Protein 8XET (pdb70)

Organism: Streptococcus pyogenes (NCBI:txid1314)

B-factor: mean 17.11, std 7.63, range [8.85, 90.32]

Solvent-accessible surface area: 13672 Å² total; per-residue (Å²): 168,102,75,74,4,90,49,17,184,18,58,17,22,65,48,84,53,85,0,2,58,104,7,123,94,0,0,0,11,10,17,45,9,0,0,3,0,61,56,0,89,7,79,11,14,0,0,16,49,112,1,61,145,0,56,39,1,20,136,51,5,154,201,5,130,105,7,54,16,117,57,67,147,43,0,73,104,11,157,13,14,0,0,0,0,18,48,127,59,173,29,19,147,68,0,33,132,45,5,33,0,0,4,16,84,93,92,109,78,63,17,53,66,14,1,40,9,2,0,119,1,2,81,45,81,34,95,1,152,150,26,35,130,80,6,144,80,48,10,53,52,37,30,152,75,0,27,91,57,30,34,103,182,8,25,0,0,0,0,5,10,107,116,183,72,5,63,0,8,0,96,27,70,3,53,0,0,4,0,0,14,47,9,0,116,6,59,1,18,118,84,0,71,110,67,0,40,188,87,0,84,40,83,18,72,70,114,54,0,43,87,17,18,28,49,4,0,0,2,1,14,63,70,134,160,47,2,57,83,6,27,143,34,180,57,4,88,58,1,74,0,17,132,108,132,28,32,10,124,13,61,1,32,1,1,42,16,13,0,1,29,0,2,52,84,2,0,59,35,0,37,100,23,0,64,58,15,103,172

Radius of gyration: 19.83 Å; Cα contacts (8 Å, |Δi|>4): 556; chains: 1; bounding box: 46×47×51 Å

Nearest PDB structures (foldseek):
  8xfa-assembly1_A  TM=9.914E-01  e=2.605E-58  Streptococcus pyogenes SSI-1
  8xfi-assembly1_A  TM=9.992E-01  e=1.546E-55  Streptococcus pyogenes SSI-1
  5fly-assembly2_B  TM=9.238E-01  e=5.071E-30  Staphylococcus pseudintermedius
  4fil-assembly4_D  TM=9.542E-01  e=1.850E-27  Staphylococcus aureus
  4fkm-assembly1_A  TM=9.448E-01  e=1.080E-26  Staphylococcus aureus

Secondary structure (DSSP, 8-state):
-PPBP-----TTEEEES--BSS-SSEEE--TTTHHHHHHTT--EEEE-HHHHT-TTGGGG-TTSEE--TT-HHHHHHT--SEEEEETT-S-HHHHHHHS-EEEE-TTSS-TTHHHHHHHHHHT-HHHHHHHHHHHHHHHHHHHHHHHHHH-TT-BEEEEEEETTEEEEE-SSSSTTHIIIIIIS--B--HHHHHHTTTTSEEEE-GGGGGGG-SSEEEEEESSTTTTHHHHHSHHHHTSHHHHTT-EEEEEHHHHT--SHHHHHHHHHHHHHHHHHTT-

InterPro domains:
  IPR002491 ABC transporter periplasmic binding domain [PF01497] (57-281)
  IPR002491 ABC transporter periplasmic binding domain [PS50983] (56-309)
  IPR051313 Bacterial iron-siderophore binding [PTHR30532] (1-307)

Sequence (279 aa):
SKSLSPMPQQIAGVTYYGDIPKQPKRVVSLASTYTGYLKKLDMMNLVGVTSSSYDKKNPILAKTVKKAKQVAATDLEAITTLKPDLIVVGSTEENIKQLAEIAPVISIIEYRKKRDYLQVLSDFGRIFNKEGKKAKKWLKDWKTKTAAYEKEVKAVTGDKATFTIMGLYEKDVYLFGKDWGRGGEIIHQAFHYDAPEKVKTEVFKQGYLSLSQEVLPDYIGDYVVIAAEDDKTGSALYESKLWQSIPAVKKHHVIKVNANVFYFTDPLLSLEYQLETLREEAILLSSEN

Structure (mmCIF, N/CA/C/O backbone):
data_8XET
#
_entry.id   8XET
#
_cell.length_a   75.924
_cell.length_b   75.924
_cell.length_c   102.859
_cell.angle_alpha   90.000
_cell.angle_beta   90.000
_cell.angle_gamma   120.000
#
_symmetry.space_group_name_H-M   'P 65'
#
loop_
_entity.id
_entity.type
_entity.pdbx_description
1 polymer 'Iron-hydroxamate ABC transporter substrate-binding protein'
2 non-polymer 3,6,9,12,15,18-HEXAOXAICOSANE-1,20-DIOL
3 non-polymer DI(HYDROXYETHYL)ETHER
4 non-polymer 1,2-ETHANEDIOL
5 non-polymer 'HEXAETHYLENE GLYCOL'
6 non-polymer 'ZINC ION'
7 non-polymer 'SODIUM ION'
8 non-polymer 'CHLORIDE ION'
9 water water
#
loop_
_atom_site.group_PDB
_atom_site.id
_atom_site.type_symbol
_atom_site.label_atom_id
_atom_site.label_alt_id
_atom_site.label_comp_id
_atom_site.label_asym_id
_atom_site.label_entity_id
_atom_site.label_seq_id
_atom_site.pdbx_PDB_ins_code
_atom_site.Cartn_x
_atom_site.Cartn_y
_atom_site.Cartn_z
_atom_site.occupancy
_atom_site.B_iso_or_equiv
_atom_site.auth_seq_id
_atom_site.auth_comp_id
_atom_site.auth_asym_id
_atom_site.auth_atom_id
_atom_site.pdbx_PDB_model_num
ATOM 1 N N . SER A 1 5 ? -16.405 9.571 -25.266 1.000 35.602 32 SER A N 1
ATOM 2 C CA . SER A 1 5 ? -16.737 8.184 -24.846 1.000 34.076 32 SER A CA 1
ATOM 3 C C . SER A 1 5 ? -17.750 8.127 -23.693 1.000 28.606 32 SER A C 1
ATOM 4 O O . SER A 1 5 ? -18.195 7.020 -23.374 1.000 27.067 32 SER A O 1
ATOM 7 N N . LYS A 1 6 ? -18.145 9.274 -23.097 1.000 27.242 33 LYS A N 1
ATOM 8 C CA . LYS A 1 6 ? -19.085 9.312 -21.981 1.000 27.770 33 LYS A CA 1
ATOM 9 C C . LYS A 1 6 ? -20.545 9.293 -22.466 1.000 22.627 33 LYS A C 1
ATOM 10 O O . LYS A 1 6 ? -20.830 9.985 -23.427 1.000 23.941 33 LYS A O 1
ATOM 16 N N . SER A 1 7 ? -21.450 8.541 -21.784 1.000 21.355 34 SER A N 1
ATOM 17 C CA . SER A 1 7 ? -22.896 8.755 -21.974 1.000 19.945 34 SER A CA 1
ATOM 18 C C . SER A 1 7 ? -23.186 10.215 -21.657 1.000 16.659 34 SER A C 1
ATOM 19 O O . SER A 1 7 ? -22.764 10.714 -20.612 1.000 16.538 34 SER A O 1
ATOM 22 N N . LEU A 1 8 ? -23.957 10.873 -22.527 1.000 14.485 35 LEU A N 1
ATOM 23 C CA . LEU A 1 8 ? -24.101 12.309 -22.390 1.000 14.265 35 LEU A CA 1
ATOM 24 C C . LEU A 1 8 ? -25.408 12.718 -21.729 1.000 13.901 35 LEU A C 1
ATOM 25 O O . LEU A 1 8 ? -26.466 12.124 -21.898 1.000 14.415 35 LEU A O 1
ATOM 30 N N . SER A 1 9 ? -25.315 13.814 -20.988 1.000 13.200 36 SER A N 1
ATOM 31 C CA . SER A 1 9 ? -26.475 14.560 -20.536 1.000 12.654 36 SER A CA 1
ATOM 32 C C . SER A 1 9 ? -27.347 14.947 -21.711 1.000 12.802 36 SER A C 1
ATOM 33 O O . SER A 1 9 ? -26.830 15.314 -22.759 1.000 13.410 36 SER A O 1
ATOM 36 N N . PRO A 1 10 ? -28.689 15.013 -21.538 1.000 13.097 37 PRO A N 1
ATOM 37 C CA . PRO A 1 10 ? -29.529 15.575 -22.579 1.000 14.077 37 PRO A CA 1
ATOM 38 C C . PRO A 1 10 ? -29.339 17.075 -22.752 1.000 13.338 37 PRO A C 1
ATOM 39 O O . PRO A 1 10 ? -29.852 17.645 -23.708 1.000 14.834 37 PRO A O 1
ATOM 43 N N . MET A 1 11 ? -28.592 17.733 -21.851 1.000 12.691 38 MET A N 1
ATOM 44 C CA . MET A 1 11 ? -28.214 19.126 -22.029 1.000 12.327 38 MET A CA 1
ATOM 45 C C . MET A 1 11 ? -29.421 19.992 -22.384 1.000 12.196 38 MET A C 1
ATOM 46 O O . MET A 1 11 ? -29.434 20.727 -23.370 1.000 12.930 38 MET A O 1
ATOM 51 N N . PRO A 1 12 ? -30.464 19.996 -21.525 1.000 12.123 39 PRO A N 1
ATOM 52 C CA . PRO A 1 12 ? -31.621 20.840 -21.776 1.000 12.208 39 PRO A CA 1
ATOM 53 C C . PRO A 1 12 ? -31.256 22.318 -21.781 1.000 11.709 39 PRO A C 1
ATOM 54 O O . PRO A 1 12 ? -30.391 22.780 -21.018 1.000 11.869 39 PRO A O 1
ATOM 58 N N . GLN A 1 13 ? -31.966 23.075 -22.612 1.000 12.116 40 GLN A N 1
ATOM 59 C CA A GLN A 1 13 ? -31.816 24.512 -22.653 0.600 12.276 40 GLN A CA 1
ATOM 60 C CA B GLN A 1 13 ? -31.838 24.519 -22.670 0.400 12.479 40 GLN A CA 1
ATOM 61 C C . GLN A 1 13 ? -32.617 25.130 -21.509 1.000 11.759 40 GLN A C 1
ATOM 62 O O . GLN A 1 13 ? -33.843 25.022 -21.472 1.000 12.575 40 GLN A O 1
ATOM 73 N N . ILE A 1 14 ? -31.892 25.732 -20.558 1.000 11.324 41 ILE A N 1
ATOM 74 C CA . ILE A 1 14 ? -32.456 26.264 -19.321 1.000 11.232 41 ILE A CA 1
ATOM 75 C C . ILE A 1 14 ? -31.854 27.642 -19.126 1.000 10.957 41 ILE A C 1
ATOM 76 O O . ILE A 1 14 ? -30.656 27.842 -19.298 1.000 11.373 41 ILE A O 1
ATOM 81 N N . ALA A 1 15 ? -32.697 28.615 -18.762 1.000 11.626 42 ALA A N 1
ATOM 82 C CA . ALA A 1 15 ? -32.245 29.979 -18.532 1.000 11.736 42 ALA A CA 1
ATOM 83 C C . ALA A 1 15 ? -31.060 29.971 -17.567 1.000 10.843 42 ALA A C 1
ATOM 84 O O . ALA A 1 15 ? -31.121 29.372 -16.496 1.000 11.261 42 ALA A O 1
ATOM 86 N N . GLY A 1 16 ? -29.997 30.695 -17.931 1.000 11.403 43 GLY A N 1
ATOM 87 C CA . GLY A 1 16 ? -28.812 30.818 -17.094 1.000 11.597 43 GLY A CA 1
ATOM 88 C C . GLY A 1 16 ? -27.789 29.693 -17.226 1.000 11.265 43 GLY A C 1
ATOM 89 O O . GLY A 1 16 ? -26.710 29.816 -16.633 1.000 11.608 43 GLY A O 1
ATOM 90 N N . VAL A 1 17 ? -28.098 28.612 -17.944 1.000 10.912 44 VAL A N 1
ATOM 91 C CA . VAL A 1 17 ? -27.204 27.465 -18.017 1.000 10.860 44 VAL A CA 1
ATOM 92 C C . VAL A 1 17 ? -26.504 27.473 -19.369 1.000 11.500 44 VAL A C 1
ATOM 93 O O . VAL A 1 17 ? -27.164 27.491 -20.410 1.000 12.884 44 VAL A O 1
ATOM 97 N N . THR A 1 18 ? -25.172 27.431 -19.352 1.000 11.542 45 THR A N 1
ATOM 98 C CA . THR A 1 18 ? -24.371 27.324 -20.571 1.000 12.175 45 THR A CA 1
ATOM 99 C C . THR A 1 18 ? -23.478 26.105 -20.447 1.000 12.055 45 THR A C 1
ATOM 100 O O . THR A 1 18 ? -22.836 25.892 -19.426 1.000 12.539 45 THR A O 1
ATOM 104 N N . TYR A 1 19 ? -23.436 25.309 -21.518 1.000 11.848 46 TYR A N 1
ATOM 105 C CA . TYR A 1 19 ? -22.604 24.119 -21.590 1.000 12.164 46 TYR A CA 1
ATOM 106 C C . TYR A 1 19 ? -21.396 24.370 -22.492 1.000 12.739 46 TYR A C 1
ATOM 107 O O . TYR A 1 19 ? -21.534 24.921 -23.584 1.000 14.620 46 TYR A O 1
ATOM 116 N N . TYR A 1 20 ? -20.223 23.936 -22.030 1.000 12.415 47 TYR A N 1
ATOM 117 C CA . TYR A 1 20 ? -19.001 23.950 -22.822 1.000 13.352 47 TYR A CA 1
ATOM 118 C C . TYR A 1 20 ? -18.536 22.513 -22.945 1.000 13.804 47 TYR A C 1
ATOM 119 O O . TYR A 1 20 ? -18.100 21.898 -21.983 1.000 16.365 47 TYR A O 1
ATOM 128 N N . GLY A 1 21 ? -18.656 21.965 -24.156 1.000 14.335 48 GLY A N 1
ATOM 129 C CA . GLY A 1 21 ? -18.337 20.575 -24.397 1.000 15.047 48 GLY A CA 1
ATOM 130 C C . GLY A 1 21 ? -19.506 19.660 -24.075 1.000 15.342 48 GLY A C 1
ATOM 131 O O . GLY A 1 21 ? -20.621 20.097 -23.783 1.000 17.710 48 GLY A O 1
ATOM 132 N N . ASP A 1 22 ? -19.237 18.363 -24.174 1.000 16.330 49 ASP A N 1
ATOM 133 C CA . ASP A 1 22 ? -20.285 17.368 -24.044 1.000 17.045 49 ASP A CA 1
ATOM 134 C C . ASP A 1 22 ? -20.375 16.932 -22.590 1.000 15.065 49 ASP A C 1
ATOM 135 O O . ASP A 1 22 ? -19.533 16.197 -22.093 1.000 15.618 49 ASP A O 1
ATOM 140 N N . ILE A 1 23 ? -21.397 17.429 -21.905 1.000 15.373 50 ILE A N 1
ATOM 141 C CA . ILE A 1 23 ? -21.569 17.152 -20.494 1.000 13.499 50 ILE A CA 1
ATOM 142 C C . ILE A 1 23 ? -21.898 15.685 -20.290 1.000 13.303 50 ILE A C 1
ATOM 143 O O . ILE A 1 23 ? -22.858 15.190 -20.907 1.000 13.462 50 ILE A O 1
ATOM 148 N N . PRO A 1 24 ? -21.224 14.963 -19.365 1.000 13.207 51 PRO A N 1
ATOM 149 C CA . PRO A 1 24 ? -21.621 13.588 -19.063 1.000 13.737 51 PRO A CA 1
ATOM 150 C C . PRO A 1 24 ? -22.940 13.561 -18.287 1.000 13.077 51 PRO A C 1
ATOM 151 O O . PRO A 1 24 ? -23.204 14.421 -17.435 1.000 14.041 51 PRO A O 1
ATOM 155 N N . LYS A 1 25 ? -23.733 12.508 -18.519 1.000 13.193 52 LYS A N 1
ATOM 156 C CA . LYS A 1 25 ? -24.956 12.304 -17.752 1.000 14.263 52 LYS A CA 1
ATOM 157 C C . LYS A 1 25 ? -24.671 11.856 -16.319 1.000 14.956 52 LYS A C 1
ATOM 158 O O . LYS A 1 25 ? -25.404 12.205 -15.390 1.000 16.530 52 LYS A O 1
ATOM 164 N N . GLN A 1 26 ? -23.643 11.016 -16.162 1.000 15.810 53 GLN A N 1
ATOM 165 C CA . GLN A 1 26 ? -23.275 10.400 -14.896 1.000 18.401 53 GLN A CA 1
ATOM 166 C C . GLN A 1 26 ? -21.804 10.673 -14.623 1.000 17.969 53 GLN A C 1
ATOM 167 O O . GLN A 1 26 ? -20.978 9.762 -14.588 1.000 18.986 53 GLN A O 1
ATOM 173 N N . PRO A 1 27 ? -21.410 11.934 -14.387 1.000 17.282 54 PRO A N 1
ATOM 174 C CA . PRO A 1 27 ? -20.014 12.214 -14.070 1.000 17.312 54 PRO A CA 1
ATOM 175 C C . PRO A 1 27 ? -19.632 11.507 -12.776 1.000 17.294 54 PRO A C 1
ATOM 176 O O . PRO A 1 27 ? -20.431 11.427 -11.838 1.000 19.268 54 PRO A O 1
ATOM 180 N N . LYS A 1 28 ? -18.406 10.994 -12.766 1.000 18.290 55 LYS A N 1
ATOM 181 C CA . LYS A 1 28 ? -17.882 10.242 -11.645 1.000 18.114 55 LYS A CA 1
ATOM 182 C C . LYS A 1 28 ? -16.879 11.044 -10.821 1.000 16.539 55 LYS A C 1
ATOM 183 O O . LYS A 1 28 ? -16.551 10.621 -9.716 1.000 17.724 55 LYS A O 1
ATOM 189 N N . ARG A 1 29 ? -16.375 12.159 -11.367 1.000 15.520 56 ARG A N 1
ATOM 190 C CA . ARG A 1 29 ? -15.333 12.955 -10.731 1.000 15.519 56 ARG A CA 1
ATOM 191 C C . ARG A 1 29 ? -15.592 14.434 -10.993 1.000 14.787 56 ARG A C 1
ATOM 192 O O . ARG A 1 29 ? -15.094 15.009 -11.950 1.000 15.005 56 ARG A O 1
ATOM 200 N N . VAL A 1 30 ? -16.389 15.058 -10.123 1.000 14.478 57 VAL A N 1
ATOM 201 C CA . VAL A 1 30 ? -16.840 16.420 -10.340 1.000 13.609 57 VAL A CA 1
ATOM 202 C C . VAL A 1 30 ? -15.957 17.393 -9.568 1.000 12.924 57 VAL A C 1
ATOM 203 O O . VAL A 1 30 ? -15.688 17.198 -8.389 1.000 13.884 57 VAL A O 1
ATOM 207 N N . VAL A 1 31 ? -15.556 18.472 -10.257 1.000 12.567 58 VAL A N 1
ATOM 208 C CA . VAL A 1 31 ? -14.955 19.620 -9.591 1.000 12.646 58 VAL A CA 1
ATOM 209 C C . VAL A 1 31 ? -15.950 20.773 -9.580 1.000 12.034 58 VAL A C 1
ATOM 210 O O . VAL A 1 31 ? -16.358 21.246 -10.632 1.000 12.756 58 VAL A O 1
ATOM 214 N N . SER A 1 32 ? -16.334 21.211 -8.373 1.000 11.742 59 SER A N 1
ATOM 215 C CA . SER A 1 32 ? -17.144 22.408 -8.224 1.000 11.194 59 SER A CA 1
ATOM 216 C C . SER A 1 32 ? -16.270 23.608 -7.899 1.000 10.767 59 SER A C 1
ATOM 217 O O . SER A 1 32 ? -15.583 23.644 -6.877 1.000 12.264 59 SER A O 1
ATOM 220 N N . LEU A 1 33 ? -16.323 24.609 -8.783 1.000 10.558 60 LEU A N 1
ATOM 221 C CA . LEU A 1 33 ? -15.688 25.894 -8.567 1.000 10.939 60 LEU A CA 1
ATOM 222 C C . LEU A 1 33 ? -16.715 26.967 -8.205 1.000 10.827 60 LEU A C 1
ATOM 223 O O . LEU A 1 33 ? -16.407 28.159 -8.262 1.000 11.711 60 LEU A O 1
ATOM 228 N N . ALA A 1 34 ? -17.923 26.564 -7.829 1.000 10.920 61 ALA A N 1
ATOM 229 C CA . ALA A 1 34 ? -18.991 27.493 -7.497 1.000 11.751 61 ALA A CA 1
ATOM 230 C C . ALA A 1 34 ? -19.686 27.015 -6.227 1.000 10.991 61 ALA A C 1
ATOM 231 O O . ALA A 1 34 ? -20.520 26.124 -6.264 1.000 10.636 61 ALA A O 1
ATOM 233 N N . SER A 1 35 ? -19.330 27.640 -5.105 1.000 11.073 62 SER A N 1
ATOM 234 C CA . SER A 1 35 ? -19.901 27.303 -3.807 1.000 11.018 62 SER A CA 1
ATOM 235 C C . SER A 1 35 ? -21.420 27.467 -3.776 1.000 10.831 62 SER A C 1
ATOM 236 O O . SER A 1 35 ? -22.085 26.825 -2.965 1.000 11.721 62 SER A O 1
ATOM 239 N N . THR A 1 36 ? -21.968 28.295 -4.665 1.000 10.317 63 THR A N 1
ATOM 240 C CA . THR A 1 36 ? -23.412 28.423 -4.747 1.000 10.948 63 THR A CA 1
ATOM 241 C C . THR A 1 36 ? -24.063 27.071 -5.052 1.000 10.565 63 THR A C 1
ATOM 242 O O . THR A 1 36 ? -25.193 26.804 -4.632 1.000 11.365 63 THR A O 1
ATOM 246 N N . TYR A 1 37 ? -23.365 26.231 -5.846 1.000 9.998 64 TYR A N 1
ATOM 247 C CA . TYR A 1 37 ? -23.945 25.009 -6.383 1.000 10.283 64 TYR A CA 1
ATOM 248 C C . TYR A 1 37 ? -23.408 23.722 -5.769 1.000 10.079 64 TYR A C 1
ATOM 249 O O . TYR A 1 37 ? -24.041 22.675 -5.965 1.000 10.758 64 TYR A O 1
ATOM 258 N N . THR A 1 38 ? -22.276 23.740 -5.059 1.000 10.254 65 THR A N 1
ATOM 259 C CA . THR A 1 38 ? -21.638 22.508 -4.612 1.000 10.405 65 THR A CA 1
ATOM 260 C C . THR A 1 38 ? -22.612 21.573 -3.897 1.000 10.417 65 THR A C 1
ATOM 261 O O . THR A 1 38 ? -22.651 20.368 -4.168 1.000 11.078 65 THR A O 1
ATOM 265 N N . GLY A 1 39 ? -23.380 22.113 -2.943 1.000 10.213 66 GLY A N 1
ATOM 266 C CA . GLY A 1 39 ? -24.238 21.247 -2.160 1.000 10.815 66 GLY A CA 1
ATOM 267 C C . GLY A 1 39 ? -25.429 20.677 -2.932 1.000 10.247 66 GLY A C 1
ATOM 268 O O . GLY A 1 39 ? -25.991 19.662 -2.526 1.000 11.232 66 GLY A O 1
ATOM 269 N N . TYR A 1 40 ? -25.835 21.342 -4.022 1.000 10.163 67 TYR A N 1
ATOM 270 C CA . TYR A 1 40 ? -26.841 20.742 -4.893 1.000 10.585 67 TYR A CA 1
ATOM 271 C C . TYR A 1 40 ? -26.303 19.456 -5.523 1.000 10.744 67 TYR A C 1
ATOM 272 O O . TYR A 1 40 ? -27.005 18.442 -5.638 1.000 12.015 67 TYR A O 1
ATOM 281 N N . LEU A 1 41 ? -25.045 19.498 -5.966 1.000 11.082 68 LEU A N 1
ATOM 282 C CA . LEU A 1 41 ? -24.379 18.353 -6.572 1.000 11.668 68 LEU A CA 1
ATOM 283 C C . LEU A 1 41 ? -24.229 17.242 -5.533 1.000 11.974 68 LEU A C 1
ATOM 284 O O . LEU A 1 41 ? -24.474 16.064 -5.823 1.000 13.040 68 LEU A O 1
ATOM 289 N N . LYS A 1 42 ? -23.862 17.605 -4.296 1.000 11.953 69 LYS A N 1
ATOM 290 C CA . LYS A 1 42 ? -23.758 16.628 -3.231 1.000 13.366 69 LYS A CA 1
ATOM 291 C C . LYS A 1 42 ? -25.107 15.967 -2.944 1.000 13.562 69 LYS A C 1
ATOM 292 O O . LYS A 1 42 ? -25.176 14.746 -2.773 1.000 15.390 69 LYS A O 1
ATOM 298 N N . LYS A 1 43 ? -26.194 16.755 -2.879 1.000 13.730 70 LYS A N 1
ATOM 299 C CA . LYS A 1 43 ? -27.515 16.209 -2.608 1.000 14.701 70 LYS A CA 1
ATOM 300 C C . LYS A 1 43 ? -27.916 15.199 -3.682 1.000 14.553 70 LYS A C 1
ATOM 301 O O . LYS A 1 43 ? -28.614 14.229 -3.395 1.000 16.653 70 LYS A O 1
ATOM 307 N N . LEU A 1 44 ? -27.503 15.429 -4.924 1.000 13.872 71 LEU A N 1
ATOM 308 C CA . LEU A 1 44 ? -27.802 14.500 -6.005 1.000 14.855 71 LEU A CA 1
ATOM 309 C C . LEU A 1 44 ? -26.765 13.386 -6.125 1.000 15.939 71 LEU A C 1
ATOM 310 O O . LEU A 1 44 ? -26.753 12.671 -7.129 1.000 18.992 71 LEU A O 1
ATOM 315 N N . ASP A 1 45 ? -25.957 13.188 -5.079 1.000 15.731 72 ASP A N 1
ATOM 316 C CA . ASP A 1 45 ? -25.057 12.040 -4.942 1.000 18.788 72 ASP A CA 1
ATOM 317 C C . ASP A 1 45 ? -23.947 12.052 -5.982 1.000 19.218 72 ASP A C 1
ATOM 318 O O . ASP A 1 45 ? -23.478 11.002 -6.405 1.000 22.881 72 ASP A O 1
ATOM 323 N N . MET A 1 46 ? -23.474 13.232 -6.355 1.000 19.225 73 MET A N 1
ATOM 324 C CA A MET A 1 46 ? -22.271 13.377 -7.159 0.500 20.139 73 MET A CA 1
ATOM 325 C CA B MET A 1 46 ? -22.282 13.277 -7.172 0.500 20.990 73 MET A CA 1
ATOM 326 C C . MET A 1 46 ? -21.036 13.161 -6.297 1.000 20.848 73 MET A C 1
ATOM 327 O O . MET A 1 46 ? -20.997 13.589 -5.137 1.000 22.411 73 MET A O 1
ATOM 336 N N . ASN A 1 47 ? -20.006 12.583 -6.907 1.000 19.625 74 ASN A N 1
ATOM 337 C CA . ASN A 1 47 ? -18.725 12.430 -6.271 1.000 20.312 74 ASN A CA 1
ATOM 338 C C . ASN A 1 47 ? -17.923 13.682 -6.572 1.000 18.649 74 ASN A C 1
ATOM 339 O O . ASN A 1 47 ? -17.458 13.887 -7.694 1.000 18.952 74 ASN A O 1
ATOM 344 N N . LEU A 1 48 ? -17.774 14.494 -5.534 1.000 16.635 75 LEU A N 1
ATOM 345 C CA . LEU A 1 48 ? -17.023 15.728 -5.635 1.000 16.017 75 LEU A CA 1
ATOM 346 C C . LEU A 1 48 ? -15.567 15.465 -5.272 1.000 16.270 75 LEU A C 1
ATOM 347 O O . LEU A 1 48 ? -15.267 15.072 -4.152 1.000 18.737 75 LEU A O 1
ATOM 352 N N . VAL A 1 49 ? -14.693 15.643 -6.266 1.000 15.068 76 VAL A N 1
ATOM 353 C CA . VAL A 1 49 ? -13.261 15.463 -6.071 1.000 15.366 76 VAL A CA 1
ATOM 354 C C . VAL A 1 49 ? -12.550 16.789 -5.825 1.000 14.527 76 VAL A C 1
ATOM 355 O O . VAL A 1 49 ? -11.416 16.780 -5.327 1.000 15.790 76 VAL A O 1
ATOM 359 N N . GLY A 1 50 ? -13.195 17.910 -6.170 1.000 14.163 77 GLY A N 1
ATOM 360 C CA . GLY A 1 50 ? -12.651 19.236 -5.913 1.000 13.694 77 GLY A CA 1
ATOM 361 C C . GLY A 1 50 ? -13.800 20.158 -5.531 1.000 12.792 77 GLY A C 1
ATOM 362 O O . GLY A 1 50 ? -14.880 20.045 -6.119 1.000 13.029 77 GLY A O 1
ATOM 363 N N . VAL A 1 51 ? -13.570 21.029 -4.545 1.000 12.448 78 VAL A N 1
ATOM 364 C CA . VAL A 1 51 ? -14.545 22.021 -4.110 1.000 12.108 78 VAL A CA 1
ATOM 365 C C . VAL A 1 51 ? -13.799 23.321 -3.812 1.000 12.016 78 VAL A C 1
ATOM 366 O O . VAL A 1 51 ? -12.564 23.347 -3.819 1.000 13.199 78 VAL A O 1
ATOM 370 N N . THR A 1 52 ? -14.540 24.364 -3.438 1.000 11.908 79 THR A N 1
ATOM 371 C CA . THR A 1 52 ? -13.954 25.671 -3.198 1.000 12.244 79 THR A CA 1
ATOM 372 C C . THR A 1 52 ? -13.585 25.886 -1.726 1.000 12.050 79 THR A C 1
ATOM 373 O O . THR A 1 52 ? -13.984 25.151 -0.836 1.000 12.186 79 THR A O 1
ATOM 377 N N . SER A 1 53 ? -12.834 26.973 -1.500 1.000 12.869 80 SER A N 1
ATOM 378 C CA A SER A 1 53 ? -12.538 27.446 -0.157 0.400 13.464 80 SER A CA 1
ATOM 379 C CA B SER A 1 53 ? -12.541 27.456 -0.161 0.300 13.210 80 SER A CA 1
ATOM 380 C CA C SER A 1 53 ? -12.535 27.439 -0.156 0.300 13.472 80 SER A CA 1
ATOM 381 C C . SER A 1 53 ? -13.821 27.699 0.635 1.000 12.998 80 SER A C 1
ATOM 382 O O . SER A 1 53 ? -13.917 27.333 1.808 1.000 13.745 80 SER A O 1
ATOM 389 N N . TYR A 1 54 ? -14.814 28.333 0.010 1.000 12.564 81 TYR A N 1
ATOM 390 C CA . TYR A 1 54 ? -16.082 28.575 0.693 1.000 12.600 81 TYR A CA 1
ATOM 391 C C . TYR A 1 54 ? -16.725 27.267 1.140 1.000 12.182 81 TYR A C 1
ATOM 392 O O . TYR A 1 54 ? -17.296 27.202 2.234 1.000 12.722 81 TYR A O 1
ATOM 401 N N . ASP A 1 55 ? -16.667 26.238 0.295 1.000 11.448 82 ASP A N 1
ATOM 402 C CA . ASP A 1 55 ? -17.244 24.952 0.640 1.000 11.669 82 ASP A CA 1
ATOM 403 C C . ASP A 1 55 ? -16.536 24.361 1.865 1.000 12.230 82 ASP A C 1
ATOM 404 O O . ASP A 1 55 ? -17.177 23.805 2.745 1.000 12.699 82 ASP A O 1
ATOM 409 N N . LYS A 1 56 ? -15.201 24.437 1.894 1.000 12.212 83 LYS A N 1
ATOM 410 C CA . LYS A 1 56 ? -14.446 23.906 3.025 1.000 12.893 83 LYS A CA 1
ATOM 411 C C . LYS A 1 56 ? -14.714 24.692 4.309 1.000 12.893 83 LYS A C 1
ATOM 412 O O . LYS A 1 56 ? -14.577 24.127 5.387 1.000 14.401 83 LYS A O 1
ATOM 418 N N . LYS A 1 57 ? -15.079 25.974 4.186 1.000 12.683 84 LYS A N 1
ATOM 419 C CA . LYS A 1 57 ? -15.411 26.812 5.332 1.000 13.380 84 LYS A CA 1
ATOM 420 C C . LYS A 1 57 ? -16.882 26.738 5.733 1.000 12.954 84 LYS A C 1
ATOM 421 O O . LYS A 1 57 ? -17.275 27.342 6.729 1.000 13.509 84 LYS A O 1
ATOM 427 N N . ASN A 1 58 ? -17.697 25.988 4.988 1.000 12.456 85 ASN A N 1
ATOM 428 C CA . ASN A 1 58 ? -19.100 25.811 5.317 1.000 12.254 85 ASN A CA 1
ATOM 429 C C . ASN A 1 58 ? -19.172 24.638 6.270 1.000 12.638 85 ASN A C 1
ATOM 430 O O . ASN A 1 58 ? -18.923 23.499 5.865 1.000 13.708 85 ASN A O 1
ATOM 435 N N . PRO A 1 59 ? -19.444 24.878 7.567 1.000 13.804 86 PRO A N 1
ATOM 436 C CA . PRO A 1 59 ? -19.272 23.818 8.554 1.000 15.875 86 PRO A CA 1
ATOM 437 C C . PRO A 1 59 ? -20.247 22.654 8.383 1.000 16.398 86 PRO A C 1
ATOM 438 O O . PRO A 1 59 ? -20.023 21.576 8.919 1.000 19.070 86 PRO A O 1
ATOM 442 N N . ILE A 1 60 ? -21.360 22.871 7.666 1.000 13.949 87 ILE A N 1
ATOM 443 C CA . ILE A 1 60 ? -22.315 21.806 7.370 1.000 13.729 87 ILE A CA 1
ATOM 444 C C . ILE A 1 60 ? -21.872 21.026 6.134 1.000 13.512 87 ILE A C 1
ATOM 445 O O . ILE A 1 60 ? -21.701 19.807 6.165 1.000 15.374 87 ILE A O 1
ATOM 450 N N . LEU A 1 61 ? -21.634 21.719 5.026 1.000 13.035 88 LEU A N 1
ATOM 451 C CA . LEU A 1 61 ? -21.272 21.032 3.794 1.000 13.443 88 LEU A CA 1
ATOM 452 C C . LEU A 1 61 ? -19.908 20.352 3.900 1.000 13.864 88 LEU A C 1
ATOM 453 O O . LEU A 1 61 ? -19.720 19.258 3.348 1.000 13.967 88 LEU A O 1
ATOM 458 N N . ALA A 1 62 ? -18.960 20.988 4.591 1.000 13.663 89 ALA A N 1
ATOM 459 C CA . ALA A 1 62 ? -17.593 20.488 4.638 1.000 14.463 89 ALA A CA 1
ATOM 460 C C . ALA A 1 62 ? -17.549 19.047 5.155 1.000 15.318 89 ALA A C 1
ATOM 461 O O . ALA A 1 62 ? -16.704 18.267 4.724 1.000 16.641 89 ALA A O 1
ATOM 463 N N . LYS A 1 63 ? -18.445 18.684 6.079 1.000 15.792 90 LYS A N 1
ATOM 464 C CA . LYS A 1 63 ? -18.449 17.343 6.647 1.000 18.377 90 LYS A CA 1
ATOM 465 C C . LYS A 1 63 ? -18.703 16.251 5.610 1.000 17.723 90 LYS A C 1
ATOM 466 O O . LYS A 1 63 ? -18.359 15.092 5.837 1.000 19.874 90 LYS A O 1
ATOM 472 N N . THR A 1 64 ? -19.307 16.615 4.482 1.000 15.937 91 THR A N 1
ATOM 473 C CA . THR A 1 64 ? -19.695 15.669 3.448 1.000 17.432 91 THR A CA 1
ATOM 474 C C . THR A 1 64 ? -18.700 15.623 2.287 1.000 16.995 91 THR A C 1
ATOM 475 O O . THR A 1 64 ? -18.879 14.797 1.387 1.000 18.600 91 THR A O 1
ATOM 479 N N . VAL A 1 65 ? -17.706 16.521 2.257 1.000 16.044 92 VAL A N 1
ATOM 480 C CA . VAL A 1 65 ? -16.757 16.604 1.152 1.000 16.383 92 VAL A CA 1
ATOM 481 C C . VAL A 1 65 ? -15.316 16.541 1.673 1.000 16.702 92 VAL A C 1
ATOM 482 O O . VAL A 1 65 ? -14.409 17.135 1.092 1.000 16.497 92 VAL A O 1
ATOM 486 N N . LYS A 1 66 ? -15.086 15.794 2.754 1.000 17.839 93 LYS A N 1
ATOM 487 C CA . LYS A 1 66 ? -13.746 15.705 3.316 1.000 19.442 93 LYS A CA 1
ATOM 488 C C . LYS A 1 66 ? -12.721 15.186 2.313 1.000 19.693 93 LYS A C 1
ATOM 489 O O . LYS A 1 66 ? -11.568 15.599 2.374 1.000 22.708 93 LYS A O 1
ATOM 495 N N . LYS A 1 67 ? -13.125 14.285 1.422 1.000 19.499 94 LYS A N 1
ATOM 496 C CA . LYS A 1 67 ? -12.196 13.702 0.472 1.000 20.846 94 LYS A CA 1
ATOM 497 C C . LYS A 1 67 ? -11.917 14.626 -0.715 1.000 19.789 94 LYS A C 1
ATOM 498 O O . LYS A 1 67 ? -10.947 14.414 -1.441 1.000 21.739 94 LYS A O 1
ATOM 504 N N . ALA A 1 68 ? -12.742 15.657 -0.923 1.000 17.177 95 ALA A N 1
ATOM 505 C CA . ALA A 1 68 ? -12.500 16.590 -2.012 1.000 16.701 95 ALA A CA 1
ATOM 506 C C . ALA A 1 68 ? -11.313 17.487 -1.675 1.000 16.270 95 ALA A C 1
ATOM 507 O O . ALA A 1 68 ? -11.123 17.885 -0.529 1.000 17.946 95 ALA A O 1
ATOM 509 N N . LYS A 1 69 ? -10.518 17.823 -2.686 1.000 16.520 96 LYS A N 1
ATOM 510 C CA . LYS A 1 69 ? -9.463 18.808 -2.576 1.000 17.075 96 LYS A CA 1
ATOM 511 C C . LYS A 1 69 ? -10.001 20.214 -2.780 1.000 15.384 96 LYS A C 1
ATOM 512 O O . LYS A 1 69 ? -10.805 20.458 -3.673 1.000 15.763 96 LYS A O 1
ATOM 518 N N . GLN A 1 70 ? -9.548 21.141 -1.950 1.000 15.628 97 GLN A N 1
ATOM 519 C CA . GLN A 1 70 ? -9.818 22.545 -2.156 1.000 15.224 97 GLN A CA 1
ATOM 520 C C . GLN A 1 70 ? -9.062 23.025 -3.384 1.000 15.099 97 GLN A C 1
ATOM 521 O O . GLN A 1 70 ? -7.855 22.813 -3.462 1.000 16.870 97 GLN A O 1
ATOM 527 N N . VAL A 1 71 ? -9.762 23.687 -4.316 1.000 13.897 98 VAL A N 1
ATOM 528 C CA . VAL A 1 71 ? -9.147 24.251 -5.512 1.000 13.925 98 VAL A CA 1
ATOM 529 C C . VAL A 1 71 ? -9.790 25.605 -5.800 1.000 13.865 98 VAL A C 1
ATOM 530 O O . VAL A 1 71 ? -10.957 25.849 -5.468 1.000 15.559 98 VAL A O 1
ATOM 534 N N . ALA A 1 72 ? -9.014 26.458 -6.456 1.000 13.464 99 ALA A N 1
ATOM 535 C CA . ALA A 1 72 ? -9.483 27.704 -7.030 1.000 13.713 99 ALA A CA 1
ATOM 536 C C . ALA A 1 72 ? -9.498 27.588 -8.555 1.000 13.575 99 ALA A C 1
ATOM 537 O O . ALA A 1 72 ? -8.851 26.722 -9.150 1.000 13.753 99 ALA A O 1
ATOM 539 N N . ALA A 1 73 ? -10.196 28.509 -9.216 1.000 13.590 100 ALA A N 1
ATOM 540 C CA . ALA A 1 73 ? -10.365 28.425 -10.661 1.000 14.418 100 ALA A CA 1
ATOM 541 C C . ALA A 1 73 ? -9.038 28.570 -11.415 1.000 14.539 100 ALA A C 1
ATOM 542 O O . ALA A 1 73 ? -8.921 28.131 -12.565 1.000 15.663 100 ALA A O 1
ATOM 544 N N . THR A 1 74 ? -8.048 29.214 -10.793 1.000 14.387 101 THR A N 1
ATOM 545 C CA . THR A 1 74 ? -6.725 29.373 -11.380 1.000 14.942 101 THR A CA 1
ATOM 546 C C . THR A 1 74 ? -5.854 28.126 -11.266 1.000 14.421 101 THR A C 1
ATOM 547 O O . THR A 1 74 ? -4.760 28.098 -11.838 1.000 14.926 101 THR A O 1
ATOM 551 N N . ASP A 1 75 ? -6.270 27.131 -10.494 1.000 13.503 102 ASP A N 1
ATOM 552 C CA . ASP A 1 75 ? -5.464 25.941 -10.241 1.000 13.761 102 ASP A CA 1
ATOM 553 C C . ASP A 1 75 ? -5.570 24.941 -11.401 1.000 13.786 102 ASP A C 1
ATOM 554 O O . ASP A 1 75 ? -6.014 23.805 -11.236 1.000 13.991 102 ASP A O 1
ATOM 559 N N . LEU A 1 76 ? -5.118 25.358 -12.580 1.000 14.591 103 LEU A N 1
ATOM 560 C CA . LEU A 1 76 ? -5.262 24.498 -13.747 1.000 15.296 103 LEU A CA 1
ATOM 561 C C . LEU A 1 76 ? -4.533 23.168 -13.530 1.000 15.345 103 LEU A C 1
ATOM 562 O O . LEU A 1 76 ? -5.028 22.100 -13.897 1.000 15.834 103 LEU A O 1
ATOM 567 N N . GLU A 1 77 ? -3.336 23.209 -12.939 1.000 16.174 104 GLU A N 1
ATOM 568 C CA . GLU A 1 77 ? -2.573 21.987 -12.732 1.000 17.084 104 GLU A CA 1
ATOM 569 C C . GLU A 1 77 ? -3.255 21.058 -11.720 1.000 16.665 104 GLU A C 1
ATOM 570 O O . GLU A 1 77 ? -3.399 19.854 -11.968 1.000 16.966 104 GLU A O 1
ATOM 576 N N . ALA A 1 78 ? -3.695 21.615 -10.578 1.000 15.606 105 ALA A N 1
ATOM 577 C CA . ALA A 1 78 ? -4.309 20.781 -9.572 1.000 15.759 105 ALA A CA 1
ATOM 578 C C . ALA A 1 78 ? -5.619 20.196 -10.096 1.000 15.501 105 ALA A C 1
ATOM 579 O O . ALA A 1 78 ? -5.930 19.026 -9.865 1.000 17.079 105 ALA A O 1
ATOM 581 N N . ILE A 1 79 ? -6.400 21.001 -10.808 1.000 14.911 106 ILE A N 1
ATOM 582 C CA . ILE A 1 79 ? -7.660 20.507 -11.356 1.000 14.716 106 ILE A CA 1
ATOM 583 C C . ILE A 1 79 ? -7.407 19.408 -12.389 1.000 15.551 106 ILE A C 1
ATOM 584 O O . ILE A 1 79 ? -8.072 18.368 -12.385 1.000 16.179 106 ILE A O 1
ATOM 589 N N . THR A 1 80 ? -6.409 19.618 -13.256 1.000 15.673 107 THR A N 1
ATOM 590 C CA . THR A 1 80 ? -6.072 18.605 -14.240 1.000 16.466 107 THR A CA 1
ATOM 591 C C . THR A 1 80 ? -5.733 17.279 -13.551 1.000 17.361 107 THR A C 1
ATOM 592 O O . THR A 1 80 ? -6.181 16.207 -13.978 1.000 18.343 107 THR A O 1
ATOM 596 N N . THR A 1 81 ? -4.938 17.351 -12.486 1.000 18.024 108 THR A N 1
ATOM 597 C CA . THR A 1 81 ? -4.462 16.164 -11.800 1.000 19.731 108 THR A CA 1
ATOM 598 C C . THR A 1 81 ? -5.600 15.403 -11.117 1.000 18.782 108 THR A C 1
ATOM 599 O O . THR A 1 81 ? -5.507 14.198 -10.932 1.000 20.969 108 THR A O 1
ATOM 603 N N . LEU A 1 82 ? -6.696 16.095 -10.778 1.000 18.131 109 LEU A N 1
ATOM 604 C CA . LEU A 1 82 ? -7.861 15.432 -10.211 1.000 18.277 109 LEU A CA 1
ATOM 605 C C . LEU A 1 82 ? -8.634 14.625 -11.257 1.000 17.771 109 LEU A C 1
ATOM 606 O O . LEU A 1 82 ? -9.530 13.893 -10.861 1.000 19.392 109 LEU A O 1
ATOM 611 N N . LYS A 1 83 ? -8.277 14.768 -12.543 1.000 18.172 110 LYS A N 1
ATOM 612 C CA . LYS A 1 83 ? -8.897 14.022 -13.635 1.000 18.285 110 LYS A CA 1
ATOM 613 C C . LYS A 1 83 ? -10.419 14.139 -13.592 1.000 17.333 110 LYS A C 1
ATOM 614 O O . LYS A 1 83 ? -11.136 13.127 -13.545 1.000 18.217 110 LYS A O 1
ATOM 620 N N . PRO A 1 84 ? -10.960 15.366 -13.561 1.000 15.717 111 PRO A N 1
ATOM 621 C CA . PRO A 1 84 ? -12.407 15.512 -13.513 1.000 15.090 111 PRO A CA 1
ATOM 622 C C . PRO A 1 84 ? -13.027 15.125 -14.850 1.000 15.050 111 PRO A C 1
ATOM 623 O O . PRO A 1 84 ? -12.400 15.268 -15.904 1.000 16.276 111 PRO A O 1
ATOM 627 N N . ASP A 1 85 ? -14.287 14.680 -14.785 1.000 14.666 112 ASP A N 1
ATOM 628 C CA . ASP A 1 85 ? -15.093 14.530 -15.984 1.000 14.720 112 ASP A CA 1
ATOM 629 C C . ASP A 1 85 ? -16.168 15.618 -16.092 1.000 13.849 112 ASP A C 1
ATOM 630 O O . ASP A 1 85 ? -16.869 15.679 -17.102 1.000 14.743 112 ASP A O 1
ATOM 635 N N . LEU A 1 86 ? -16.215 16.555 -15.135 1.000 12.859 113 LEU A N 1
ATOM 636 C CA . LEU A 1 86 ? -17.133 17.682 -15.170 1.000 12.539 113 LEU A CA 1
ATOM 637 C C . LEU A 1 86 ? -16.584 18.763 -14.245 1.000 11.920 113 LEU A C 1
ATOM 638 O O . LEU A 1 86 ? -16.180 18.454 -13.137 1.000 12.589 113 LEU A O 1
ATOM 643 N N . ILE A 1 87 ? -16.633 20.011 -14.706 1.000 11.475 114 ILE A N 1
ATOM 644 C CA . ILE A 1 87 ? -16.342 21.180 -13.888 1.000 11.218 114 ILE A CA 1
ATOM 645 C C . ILE A 1 87 ? -17.581 22.082 -13.881 1.000 11.203 114 ILE A C 1
ATOM 646 O O . ILE A 1 87 ? -18.197 22.300 -14.923 1.000 12.131 114 ILE A O 1
ATOM 651 N N . VAL A 1 88 ? -17.964 22.598 -12.710 1.000 10.921 115 VAL A N 1
ATOM 652 C CA . VAL A 1 88 ? -19.108 23.500 -12.566 1.000 10.964 115 VAL A CA 1
ATOM 653 C C . VAL A 1 88 ? -18.591 24.866 -12.112 1.000 10.743 115 VAL A C 1
ATOM 654 O O . VAL A 1 88 ? -17.827 24.961 -11.150 1.000 11.447 115 VAL A O 1
ATOM 658 N N . VAL A 1 89 ? -19.020 25.924 -12.796 1.000 10.398 116 VAL A N 1
ATOM 659 C CA . VAL A 1 89 ? -18.592 27.286 -12.513 1.000 10.594 116 VAL A CA 1
ATOM 660 C C . VAL A 1 89 ? -19.781 28.228 -12.499 1.000 10.544 116 VAL A C 1
ATOM 661 O O . VAL A 1 89 ? -20.828 27.974 -13.101 1.000 11.106 116 VAL A O 1
ATOM 665 N N . GLY A 1 90 ? -19.579 29.380 -11.857 1.000 11.027 117 GLY A N 1
ATOM 666 C CA . GLY A 1 90 ? -20.464 30.516 -12.047 1.000 11.369 117 GLY A CA 1
ATOM 667 C C . GLY A 1 90 ? -20.061 31.299 -13.286 1.000 11.330 117 GLY A C 1
ATOM 668 O O . GLY A 1 90 ? -18.890 31.316 -13.660 1.000 12.329 117 GLY A O 1
ATOM 669 N N . SER A 1 91 ? -21.023 31.977 -13.903 1.000 11.880 118 SER A N 1
ATOM 670 C CA . SER A 1 91 ? -20.798 32.600 -15.206 1.000 12.740 118 SER A CA 1
ATOM 671 C C . SER A 1 91 ? -19.811 33.761 -15.165 1.000 13.354 118 SER A C 1
ATOM 672 O O . SER A 1 91 ? -19.352 34.221 -16.217 1.000 14.690 118 SER A O 1
ATOM 675 N N . THR A 1 92 ? -19.510 34.292 -13.980 1.000 12.755 119 THR A N 1
ATOM 676 C CA . THR A 1 92 ? -18.571 35.407 -13.904 1.000 14.019 119 THR A CA 1
ATOM 677 C C . THR A 1 92 ? -17.112 34.931 -13.831 1.000 14.853 119 THR A C 1
ATOM 678 O O . THR A 1 92 ? -16.207 35.772 -13.798 1.000 17.184 119 THR A O 1
ATOM 682 N N . GLU A 1 93 ? -16.840 33.618 -13.847 1.000 14.591 120 GLU A N 1
ATOM 683 C CA . GLU A 1 93 ? -15.469 33.133 -13.954 1.000 17.100 120 GLU A CA 1
ATOM 684 C C . GLU A 1 93 ? -14.846 33.592 -15.288 1.000 17.367 120 GLU A C 1
ATOM 685 O O . GLU A 1 93 ? -15.484 33.499 -16.335 1.000 20.029 120 GLU A O 1
ATOM 691 N N . GLU A 1 94 ? -13.543 33.856 -15.303 1.000 18.424 121 GLU A N 1
ATOM 692 C CA . GLU A 1 94 ? -12.936 34.510 -16.461 1.000 19.889 121 GLU A CA 1
ATOM 693 C C . GLU A 1 94 ? -12.023 33.601 -17.277 1.000 19.445 121 GLU A C 1
ATOM 694 O O . GLU A 1 94 ? -11.526 34.022 -18.322 1.000 22.904 121 GLU A O 1
ATOM 700 N N . ASN A 1 95 ? -11.799 32.369 -16.824 1.000 18.293 122 ASN A N 1
ATOM 701 C CA . ASN A 1 95 ? -10.967 31.439 -17.557 1.000 18.658 122 ASN A CA 1
ATOM 702 C C . ASN A 1 95 ? -11.714 30.160 -17.908 1.000 16.826 122 ASN A C 1
ATOM 703 O O . ASN A 1 95 ? -11.131 29.074 -17.920 1.000 17.787 122 ASN A O 1
ATOM 708 N N . ILE A 1 96 ? -13.011 30.310 -18.244 1.000 17.788 123 ILE A N 1
ATOM 709 C CA . ILE A 1 96 ? -13.803 29.166 -18.651 1.000 18.571 123 ILE A CA 1
ATOM 710 C C . ILE A 1 96 ? -13.156 28.457 -19.844 1.000 18.422 123 ILE A C 1
ATOM 711 O O . ILE A 1 96 ? -13.155 27.233 -19.895 1.000 20.315 123 ILE A O 1
ATOM 716 N N . LYS A 1 97 ? -12.546 29.203 -20.787 1.000 20.065 124 LYS A N 1
ATOM 717 C CA . LYS A 1 97 ? -11.933 28.584 -21.955 1.000 22.381 124 LYS A CA 1
ATOM 718 C C . LYS A 1 97 ? -10.879 27.559 -21.537 1.000 18.389 124 LYS A C 1
ATOM 719 O O . LYS A 1 97 ? -10.856 26.430 -22.031 1.000 21.035 124 LYS A O 1
ATOM 725 N N . GLN A 1 98 ? -9.997 27.947 -20.605 1.000 18.610 125 GLN A N 1
ATOM 726 C CA . GLN A 1 98 ? -8.942 27.058 -20.138 1.000 19.795 125 GLN A CA 1
ATOM 727 C C . GLN A 1 98 ? -9.514 25.910 -19.307 1.000 16.795 125 GLN A C 1
ATOM 728 O O . GLN A 1 98 ? -9.057 24.773 -19.407 1.000 18.506 125 GLN A O 1
ATOM 734 N N . LEU A 1 99 ? -10.551 26.183 -18.483 1.000 15.830 126 LEU A N 1
ATOM 735 C CA . LEU A 1 99 ? -11.160 25.118 -17.707 1.000 14.963 126 LEU A CA 1
ATOM 736 C C . LEU A 1 99 ? -11.793 24.059 -18.630 1.000 14.369 126 LEU A C 1
ATOM 737 O O . LEU A 1 99 ? -11.721 22.871 -18.361 1.000 15.408 126 LEU A O 1
ATOM 742 N N . ALA A 1 100 ? -12.469 24.525 -19.686 1.000 15.971 127 ALA A N 1
ATOM 743 C CA . ALA A 1 100 ? -13.184 23.633 -20.598 1.000 16.612 127 ALA A CA 1
ATOM 744 C C . ALA A 1 100 ? -12.226 22.772 -21.431 1.000 17.779 127 ALA A C 1
ATOM 745 O O . ALA A 1 100 ? -12.651 21.759 -21.988 1.000 19.045 127 ALA A O 1
ATOM 747 N N . GLU A 1 101 ? -10.941 23.141 -21.486 1.000 18.635 128 GLU A N 1
ATOM 748 C CA . GLU A 1 101 ? -9.919 22.278 -22.065 1.000 20.332 128 GLU A CA 1
ATOM 749 C C . GLU A 1 101 ? -9.604 21.082 -21.159 1.000 19.705 128 GLU A C 1
ATOM 750 O O . GLU A 1 101 ? -9.085 20.076 -21.640 1.000 23.626 128 GLU A O 1
ATOM 756 N N . ILE A 1 102 ? -9.859 21.201 -19.849 1.000 17.332 129 ILE A N 1
ATOM 757 C CA . ILE A 1 102 ? -9.599 20.121 -18.914 1.000 17.097 129 ILE A CA 1
ATOM 758 C C . ILE A 1 102 ? -10.753 19.120 -18.916 1.000 16.636 129 ILE A C 1
ATOM 759 O O . ILE A 1 102 ? -10.541 17.908 -18.920 1.000 18.255 129 ILE A O 1
ATOM 764 N N . ALA A 1 103 ? -11.988 19.641 -18.831 1.000 15.230 130 ALA A N 1
ATOM 765 C CA . ALA A 1 103 ? -13.167 18.798 -18.797 1.000 14.944 130 ALA A CA 1
ATOM 766 C C . ALA A 1 103 ? -14.354 19.637 -19.242 1.000 14.180 130 ALA A C 1
ATOM 767 O O . ALA A 1 103 ? -14.306 20.864 -19.205 1.000 14.667 130 ALA A O 1
ATOM 769 N N . PRO A 1 104 ? -15.470 19.010 -19.637 1.000 13.685 131 PRO A N 1
ATOM 770 C CA . PRO A 1 104 ? -16.682 19.778 -19.940 1.000 12.781 131 PRO A CA 1
ATOM 771 C C . PRO A 1 104 ? -17.091 20.641 -18.742 1.000 12.600 131 PRO A C 1
ATOM 772 O O . PRO A 1 104 ? -16.916 20.226 -17.595 1.000 12.741 131 PRO A O 1
ATOM 776 N N . VAL A 1 105 ? -17.638 21.809 -19.061 1.000 12.108 132 VAL A N 1
ATOM 777 C CA . VAL A 1 105 ? -18.024 22.798 -18.056 1.000 11.593 132 VAL A CA 1
ATOM 778 C C . VAL A 1 105 ? -19.504 23.128 -18.159 1.000 11.478 132 VAL A C 1
ATOM 779 O O . VAL A 1 105 ? -20.008 23.404 -19.240 1.000 12.131 132 VAL A O 1
ATOM 783 N N . ILE A 1 106 ? -20.174 23.166 -17.001 1.000 11.265 133 ILE A N 1
ATOM 784 C CA . ILE A 1 106 ? -21.477 23.806 -16.854 1.000 10.952 133 ILE A CA 1
ATOM 785 C C . ILE A 1 106 ? -21.253 25.139 -16.160 1.000 10.709 133 ILE A C 1
ATOM 786 O O . ILE A 1 106 ? -20.676 25.163 -15.075 1.000 11.129 133 ILE A O 1
ATOM 791 N N . SER A 1 107 ? -21.708 26.220 -16.800 1.000 10.501 134 SER A N 1
ATOM 792 C CA . SER A 1 107 ? -21.627 27.570 -16.271 1.000 11.486 134 SER A CA 1
ATOM 793 C C . SER A 1 107 ? -23.032 28.075 -15.951 1.000 12.129 134 SER A C 1
ATOM 794 O O . SER A 1 107 ? -23.926 28.004 -16.806 1.000 14.362 134 SER A O 1
ATOM 797 N N . ILE A 1 108 ? -23.247 28.561 -14.716 1.000 11.056 135 ILE A N 1
ATOM 798 C CA A ILE A 1 108 ? -24.561 29.016 -14.266 0.500 11.399 135 ILE A CA 1
ATOM 799 C CA B ILE A 1 108 ? -24.562 29.035 -14.326 0.500 11.053 135 ILE A CA 1
ATOM 800 C C . ILE A 1 108 ? -24.505 30.518 -13.994 1.000 10.750 135 ILE A C 1
ATOM 801 O O . ILE A 1 108 ? -23.676 30.975 -13.202 1.000 11.267 135 ILE A O 1
ATOM 810 N N . GLU A 1 109 ? -25.415 31.261 -14.627 1.000 11.245 136 GLU A N 1
ATOM 811 C CA . GLU A 1 109 ? -25.599 32.683 -14.367 1.000 11.724 136 GLU A CA 1
ATOM 812 C C . GLU A 1 109 ? -26.577 32.845 -13.198 1.000 11.456 136 GLU A C 1
ATOM 813 O O . GLU A 1 109 ? -27.727 32.399 -13.258 1.000 11.243 136 GLU A O 1
ATOM 819 N N . TYR A 1 110 ? -26.103 33.486 -12.129 1.000 11.592 137 TYR A N 1
ATOM 820 C CA . TYR A 1 110 ? -26.859 33.582 -10.906 1.000 11.618 137 TYR A CA 1
ATOM 821 C C . TYR A 1 110 ? -28.214 34.231 -11.150 1.000 11.216 137 TYR A C 1
ATOM 822 O O . TYR A 1 110 ? -28.338 35.188 -11.910 1.000 12.419 137 TYR A O 1
ATOM 831 N N . ARG A 1 111 ? -29.247 33.705 -10.473 1.000 10.899 138 ARG A N 1
ATOM 832 C CA . ARG A 1 111 ? -30.566 34.318 -10.332 1.000 11.126 138 ARG A CA 1
ATOM 833 C C . ARG A 1 111 ? -31.504 34.039 -11.502 1.000 10.798 138 ARG A C 1
ATOM 834 O O . ARG A 1 111 ? -32.676 34.375 -11.404 1.000 12.001 138 ARG A O 1
ATOM 842 N N . LYS A 1 112 ? -31.044 33.427 -12.581 1.000 10.742 139 LYS A N 1
ATOM 843 C CA A LYS A 1 112 ? -31.923 33.129 -13.700 0.500 11.036 139 LYS A CA 1
ATOM 844 C CA B LYS A 1 112 ? -31.928 33.131 -13.700 0.500 10.893 139 LYS A CA 1
ATOM 845 C C . LYS A 1 112 ? -32.942 32.045 -13.355 1.000 10.707 139 LYS A C 1
ATOM 846 O O . LYS A 1 112 ? -34.025 31.996 -13.946 1.000 12.122 139 LYS A O 1
ATOM 857 N N . ARG A 1 113 ? -32.585 31.171 -12.417 1.000 10.198 140 ARG A N 1
ATOM 858 C CA . ARG A 1 113 ? -33.467 30.134 -11.889 1.000 9.918 140 ARG A CA 1
ATOM 859 C C . ARG A 1 113 ? -33.403 30.269 -10.371 1.000 9.751 140 ARG A C 1
ATOM 860 O O . ARG A 1 113 ? -32.347 30.602 -9.827 1.000 10.431 140 ARG A O 1
ATOM 868 N N . ASP A 1 114 ? -34.531 30.035 -9.689 1.000 9.657 141 ASP A N 1
ATOM 869 C CA . ASP A 1 114 ? -34.587 30.262 -8.247 1.000 9.665 141 ASP A CA 1
ATOM 870 C C . ASP A 1 114 ? -33.948 29.106 -7.480 1.000 8.940 141 ASP A C 1
ATOM 871 O O . ASP A 1 114 ? -33.499 28.110 -8.050 1.000 9.396 141 ASP A O 1
ATOM 876 N N . TYR A 1 115 ? -33.879 29.257 -6.140 1.000 8.922 142 TYR A N 1
ATOM 877 C CA . TYR A 1 115 ? -33.055 28.358 -5.345 1.000 9.124 142 TYR A CA 1
ATOM 878 C C . TYR A 1 115 ? -33.562 26.919 -5.383 1.000 9.145 142 TYR A C 1
ATOM 879 O O . TYR A 1 115 ? -32.794 25.994 -5.117 1.000 10.083 142 TYR A O 1
ATOM 888 N N . LEU A 1 116 ? -34.852 26.726 -5.650 1.000 8.906 143 LEU A N 1
ATOM 889 C CA . LEU A 1 116 ? -35.448 25.392 -5.779 1.000 9.310 143 LEU A CA 1
ATOM 890 C C . LEU A 1 116 ? -35.327 24.862 -7.213 1.000 9.191 143 LEU A C 1
ATOM 891 O O . LEU A 1 116 ? -34.971 23.694 -7.418 1.000 9.748 143 LEU A O 1
ATOM 896 N N . GLN A 1 117 ? -35.633 25.717 -8.192 1.000 9.219 144 GLN A N 1
ATOM 897 C CA . GLN A 1 117 ? -35.496 25.357 -9.594 1.000 9.539 144 GLN A CA 1
ATOM 898 C C . GLN A 1 117 ? -34.102 24.844 -9.913 1.000 9.395 144 GLN A C 1
ATOM 899 O O . GLN A 1 117 ? -33.952 23.906 -10.710 1.000 9.920 144 GLN A O 1
ATOM 905 N N . VAL A 1 118 ? -33.060 25.427 -9.305 1.000 9.022 145 VAL A N 1
ATOM 906 C CA . VAL A 1 118 ? -31.706 24.975 -9.570 1.000 9.142 145 VAL A CA 1
ATOM 907 C C . VAL A 1 118 ? -31.571 23.468 -9.326 1.000 9.314 145 VAL A C 1
ATOM 908 O O . VAL A 1 118 ? -30.845 22.788 -10.062 1.000 9.712 145 VAL A O 1
ATOM 912 N N . LEU A 1 119 ? -32.206 22.947 -8.267 1.000 9.136 146 LEU A N 1
ATOM 913 C CA . LEU A 1 119 ? -32.097 21.516 -7.971 1.000 9.537 146 LEU A CA 1
ATOM 914 C C . LEU A 1 119 ? -32.784 20.675 -9.042 1.000 9.433 146 LEU A C 1
ATOM 915 O O . LEU A 1 119 ? -32.219 19.692 -9.530 1.000 10.318 146 LEU A O 1
ATOM 920 N N . SER A 1 120 ? -34.032 21.006 -9.367 1.000 10.027 147 SER A N 1
ATOM 921 C CA . SER A 1 120 ? -34.720 20.230 -10.389 1.000 11.065 147 SER A CA 1
ATOM 922 C C . SER A 1 120 ? -34.057 20.371 -11.756 1.000 9.954 147 SER A C 1
ATOM 923 O O . SER A 1 120 ? -34.073 19.413 -12.542 1.000 10.193 147 SER A O 1
ATOM 926 N N . ASP A 1 121 ? -33.439 21.516 -12.035 1.000 9.800 148 ASP A N 1
ATOM 927 C CA . ASP A 1 121 ? -32.689 21.682 -13.271 1.000 9.844 148 ASP A CA 1
ATOM 928 C C . ASP A 1 121 ? -31.504 20.717 -13.313 1.000 9.823 148 ASP A C 1
ATOM 929 O O . ASP A 1 121 ? -31.270 20.069 -14.337 1.000 10.328 148 ASP A O 1
ATOM 934 N N . PHE A 1 122 ? -30.728 20.605 -12.215 1.000 10.089 149 PHE A N 1
ATOM 935 C CA . PHE A 1 122 ? -29.671 19.602 -12.186 1.000 10.097 149 PHE A CA 1
ATOM 936 C C . PHE A 1 122 ? -30.254 18.194 -12.320 1.000 10.215 149 PHE A C 1
ATOM 937 O O . PHE A 1 122 ? -29.628 17.322 -12.938 1.000 10.785 149 PHE A O 1
ATOM 945 N N . GLY A 1 123 ? -31.441 17.954 -11.774 1.000 10.329 150 GLY A N 1
ATOM 946 C CA . GLY A 1 123 ? -32.101 16.671 -11.975 1.000 10.395 150 GLY A CA 1
ATOM 947 C C . GLY A 1 123 ? -32.308 16.354 -13.450 1.000 10.253 150 GLY A C 1
ATOM 948 O O . GLY A 1 123 ? -32.129 15.202 -13.876 1.000 10.895 150 GLY A O 1
ATOM 949 N N . ARG A 1 124 ? -32.702 17.350 -14.238 1.000 9.927 151 ARG A N 1
ATOM 950 C CA . ARG A 1 124 ? -32.878 17.140 -15.677 1.000 10.213 151 ARG A CA 1
ATOM 951 C C . ARG A 1 124 ? -31.536 16.926 -16.369 1.000 10.440 151 ARG A C 1
ATOM 952 O O . ARG A 1 124 ? -31.417 16.098 -17.284 1.000 11.590 151 ARG A O 1
ATOM 960 N N . ILE A 1 125 ? -30.509 17.674 -15.979 1.000 10.451 152 ILE A N 1
ATOM 961 C CA . ILE A 1 125 ? -29.203 17.572 -16.618 1.000 10.918 152 ILE A CA 1
ATOM 962 C C . ILE A 1 125 ? -28.578 16.193 -16.399 1.000 11.197 152 ILE A C 1
ATOM 963 O O . ILE A 1 125 ? -27.944 15.638 -17.306 1.000 11.868 152 ILE A O 1
ATOM 968 N N . PHE A 1 126 ? -28.725 15.658 -15.193 1.000 11.335 153 PHE A N 1
ATOM 969 C CA . PHE A 1 126 ? -28.075 14.409 -14.814 1.000 12.447 153 PHE A CA 1
ATOM 970 C C . PHE A 1 126 ? -29.046 13.220 -14.746 1.000 12.947 153 PHE A C 1
ATOM 971 O O . PHE A 1 126 ? -28.651 12.141 -14.309 1.000 14.854 153 PHE A O 1
ATOM 979 N N . ASN A 1 127 ? -30.274 13.377 -15.219 1.000 12.945 154 ASN A N 1
ATOM 980 C CA . ASN A 1 127 ? -31.263 12.305 -15.156 1.000 14.581 154 ASN A CA 1
ATOM 981 C C . ASN A 1 127 ? -31.368 11.773 -13.722 1.000 14.368 154 ASN A C 1
ATOM 982 O O . ASN A 1 127 ? -31.423 10.557 -13.529 1.000 16.535 154 ASN A O 1
ATOM 987 N N . LYS A 1 128 ? -31.448 12.703 -12.735 1.000 13.330 155 LYS A N 1
ATOM 988 C CA . LYS A 1 128 ? -31.692 12.437 -11.318 1.000 13.447 155 LYS A CA 1
ATOM 989 C C . LYS A 1 128 ? -32.982 13.127 -10.869 1.000 12.474 155 LYS A C 1
ATOM 990 O O . LYS A 1 128 ? -33.090 13.726 -9.793 1.000 12.302 155 LYS A O 1
ATOM 996 N N . GLU A 1 129 ? -33.990 13.000 -11.721 1.000 11.722 156 GLU A N 1
ATOM 997 C CA . GLU A 1 129 ? -35.252 13.667 -11.478 1.000 11.096 156 GLU A CA 1
ATOM 998 C C . GLU A 1 129 ? -35.912 13.174 -10.202 1.000 10.781 156 GLU A C 1
ATOM 999 O O . GLU A 1 129 ? -36.523 13.969 -9.483 1.000 11.284 156 GLU A O 1
ATOM 1005 N N . GLY A 1 130 ? -35.850 11.872 -9.941 1.000 12.509 157 GLY A N 1
ATOM 1006 C CA . GLY A 1 130 ? -36.557 11.335 -8.792 1.000 12.732 157 GLY A CA 1
ATOM 1007 C C . GLY A 1 130 ? -35.986 11.844 -7.474 1.000 12.738 157 GLY A C 1
ATOM 1008 O O . GLY A 1 130 ? -36.730 12.230 -6.574 1.000 13.365 157 GLY A O 1
ATOM 1009 N N . LYS A 1 131 ? -34.660 11.891 -7.372 1.000 12.982 158 LYS A N 1
ATOM 1010 C CA A LYS A 1 131 ? -34.036 12.403 -6.158 0.500 14.262 158 LYS A CA 1
ATOM 1011 C CA B LYS A 1 131 ? -34.026 12.401 -6.164 0.500 14.021 158 LYS A CA 1
ATOM 1012 C C . LYS A 1 131 ? -34.394 13.871 -5.941 1.000 12.671 158 LYS A C 1
ATOM 1013 O O . LYS A 1 131 ? -34.696 14.280 -4.829 1.000 13.698 158 LYS A O 1
ATOM 1024 N N . ALA A 1 132 ? -34.332 14.679 -7.006 1.000 11.337 159 ALA A N 1
ATOM 1025 C CA . ALA A 1 132 ? -34.683 16.081 -6.871 1.000 10.842 159 ALA A CA 1
ATOM 1026 C C . ALA A 1 132 ? -36.137 16.252 -6.472 1.000 10.499 159 ALA A C 1
ATOM 1027 O O . ALA A 1 132 ? -36.470 17.071 -5.611 1.000 11.439 159 ALA A O 1
ATOM 1029 N N . LYS A 1 133 ? -37.031 15.502 -7.122 1.000 10.535 160 LYS A N 1
ATOM 1030 C CA . LYS A 1 133 ? -38.455 15.659 -6.887 1.000 10.750 160 LYS A CA 1
ATOM 1031 C C . LYS A 1 133 ? -38.808 15.295 -5.449 1.000 10.919 160 LYS A C 1
ATOM 1032 O O . LYS A 1 133 ? -39.604 15.981 -4.797 1.000 11.657 160 LYS A O 1
ATOM 1038 N N . LYS A 1 134 ? -38.241 14.199 -4.952 1.000 11.415 161 LYS A N 1
ATOM 1039 C CA . LYS A 1 134 ? -38.544 13.779 -3.596 1.000 12.608 161 LYS A CA 1
ATOM 1040 C C . LYS A 1 134 ? -38.069 14.822 -2.589 1.000 12.016 161 LYS A C 1
ATOM 1041 O O . LYS A 1 134 ? -38.771 15.130 -1.610 1.000 12.396 161 LYS A O 1
ATOM 1047 N N . TRP A 1 135 ? -36.861 15.366 -2.785 1.000 11.447 162 TRP A N 1
ATOM 1048 C CA . TRP A 1 135 ? -36.359 16.376 -1.870 1.000 11.460 162 TRP A CA 1
ATOM 1049 C C . TRP A 1 135 ? -37.257 17.615 -1.893 1.000 10.778 162 TRP A C 1
ATOM 1050 O O . TRP A 1 135 ? -37.606 18.176 -0.850 1.000 10.871 162 TRP A O 1
ATOM 1061 N N . LEU A 1 136 ? -37.640 18.052 -3.093 1.000 10.541 163 LEU A N 1
ATOM 1062 C CA . LEU A 1 136 ? -38.456 19.249 -3.243 1.000 10.429 163 LEU A CA 1
ATOM 1063 C C . LEU A 1 136 ? -39.847 19.077 -2.620 1.000 10.499 163 LEU A C 1
ATOM 1064 O O . LEU A 1 136 ? -40.393 20.007 -2.027 1.000 11.107 163 LEU A O 1
ATOM 1069 N N . LYS A 1 137 ? -40.446 17.881 -2.751 1.000 11.008 164 LYS A N 1
ATOM 1070 C CA . LYS A 1 137 ? -41.755 17.625 -2.160 1.000 11.749 164 LYS A CA 1
ATOM 1071 C C . LYS A 1 137 ? -41.667 17.696 -0.636 1.000 11.611 164 LYS A C 1
ATOM 1072 O O . LYS A 1 137 ? -42.517 18.303 0.028 1.000 12.505 164 LYS A O 1
ATOM 1078 N N . ASP A 1 138 ? -40.654 17.043 -0.089 1.000 11.431 165 ASP A N 1
ATOM 1079 C CA . ASP A 1 138 ? -40.456 17.081 1.350 1.000 11.866 165 ASP A CA 1
ATOM 1080 C C . ASP A 1 138 ? -40.205 18.509 1.827 1.000 11.390 165 ASP A C 1
ATOM 1081 O O . ASP A 1 138 ? -40.734 18.909 2.870 1.000 11.563 165 ASP A O 1
ATOM 1086 N N . TRP A 1 139 ? -39.404 19.270 1.082 1.000 10.560 166 TRP A N 1
ATOM 1087 C CA . TRP A 1 139 ? -39.116 20.643 1.447 1.000 10.198 166 TRP A CA 1
ATOM 1088 C C . TRP A 1 139 ? -40.396 21.472 1.457 1.000 10.315 166 TRP A C 1
ATOM 1089 O O . TRP A 1 139 ? -40.626 22.292 2.358 1.000 10.490 166 TRP A O 1
ATOM 1100 N N . LYS A 1 140 ? -41.252 21.306 0.439 1.000 10.449 167 LYS A N 1
ATOM 1101 C CA . LYS A 1 140 ? -42.495 22.057 0.371 1.000 10.996 167 LYS A CA 1
ATOM 1102 C C . LYS A 1 140 ? -43.373 21.775 1.598 1.000 10.831 167 LYS A C 1
ATOM 1103 O O . LYS A 1 140 ? -43.897 22.691 2.228 1.000 11.227 167 LYS A O 1
ATOM 1109 N N . THR A 1 141 ? -43.568 20.501 1.917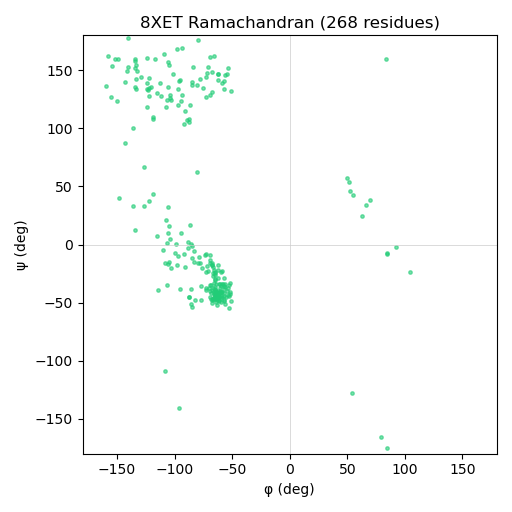 1.000 11.249 168 THR A N 1
ATOM 1110 C CA . THR A 1 141 ? -44.415 20.128 3.045 1.000 11.592 168 THR A CA 1
ATOM 1111 C C . THR A 1 141 ? -43.834 20.639 4.370 1.000 10.674 168 THR A C 1
ATOM 1112 O O . THR A 1 141 ? -44.548 21.197 5.214 1.000 11.031 168 THR A O 1
ATOM 1116 N N . LYS A 1 142 ? -42.535 20.434 4.563 1.000 10.434 169 LYS A N 1
ATOM 1117 C CA . LYS A 1 142 ? -41.877 20.790 5.810 1.000 10.421 169 LYS A CA 1
ATOM 1118 C C . LYS A 1 142 ? -41.896 22.307 6.001 1.000 10.077 169 LYS A C 1
ATOM 1119 O O . LYS A 1 142 ? -42.170 22.810 7.102 1.000 10.382 169 LYS A O 1
ATOM 1125 N N . THR A 1 143 ? -41.564 23.065 4.951 1.000 9.903 170 THR A N 1
ATOM 1126 C CA . THR A 1 143 ? -41.562 24.510 5.080 1.000 9.846 170 THR A CA 1
ATOM 1127 C C . THR A 1 143 ? -42.966 25.060 5.335 1.000 9.951 170 THR A C 1
ATOM 1128 O O . THR A 1 143 ? -43.098 26.023 6.099 1.000 10.760 170 THR A O 1
ATOM 1132 N N . ALA A 1 144 ? -44.007 24.475 4.735 1.000 10.072 171 ALA A N 1
ATOM 1133 C CA . ALA A 1 144 ? -45.359 24.926 5.035 1.000 10.832 171 ALA A CA 1
ATOM 1134 C C . ALA A 1 144 ? -45.680 24.677 6.517 1.000 9.879 171 ALA A C 1
ATOM 1135 O O . ALA A 1 144 ? -46.290 25.521 7.186 1.000 10.770 171 ALA A O 1
ATOM 1137 N N . ALA A 1 145 ? -45.279 23.513 7.038 1.000 9.847 172 ALA A N 1
ATOM 1138 C CA . ALA A 1 145 ? -45.536 23.177 8.434 1.000 10.283 172 ALA A CA 1
ATOM 1139 C C . ALA A 1 145 ? -44.772 24.126 9.348 1.000 9.992 172 ALA A C 1
ATOM 1140 O O . ALA A 1 145 ? -45.289 24.588 10.374 1.000 10.732 172 ALA A O 1
ATOM 1142 N N . TYR A 1 146 ? -43.514 24.385 9.018 1.000 9.749 173 TYR A N 1
ATOM 1143 C CA . TYR A 1 146 ? -42.694 25.256 9.843 1.000 9.899 173 TYR A CA 1
ATOM 1144 C C . TYR A 1 146 ? -43.175 26.704 9.779 1.000 10.369 173 TYR A C 1
ATOM 1145 O O . TYR A 1 146 ? -43.099 27.415 10.775 1.000 10.804 173 TYR A O 1
ATOM 1154 N N . GLU A 1 147 ? -43.678 27.139 8.620 1.000 10.535 174 GLU A N 1
ATOM 1155 C CA . GLU A 1 147 ? -44.264 28.468 8.496 1.000 10.555 174 GLU A CA 1
ATOM 1156 C C . GLU A 1 147 ? -45.381 28.636 9.534 1.000 10.431 174 GLU A C 1
ATOM 1157 O O . GLU A 1 147 ? -45.471 29.658 10.210 1.000 10.947 174 GLU A O 1
ATOM 1163 N N . LYS A 1 148 ? -46.246 27.622 9.666 1.000 11.063 175 LYS A N 1
ATOM 1164 C CA . LYS A 1 148 ? -47.293 27.666 10.680 1.000 11.309 175 LYS A CA 1
ATOM 1165 C C . LYS A 1 148 ? -46.708 27.726 12.087 1.000 11.077 175 LYS A C 1
ATOM 1166 O O . LYS A 1 148 ? -47.206 28.495 12.928 1.000 11.311 175 LYS A O 1
ATOM 1172 N N . GLU A 1 149 ? -45.673 26.926 12.347 1.000 11.241 176 GLU A N 1
ATOM 1173 C CA . GLU A 1 149 ? -45.096 26.892 13.686 1.000 11.413 176 GLU A CA 1
ATOM 1174 C C . GLU A 1 149 ? -44.528 28.267 14.067 1.000 10.578 176 GLU A C 1
ATOM 1175 O O . GLU A 1 149 ? -44.662 28.704 15.217 1.000 11.330 176 GLU A O 1
ATOM 1181 N N . VAL A 1 150 ? -43.807 28.926 13.150 1.000 10.199 177 VAL A N 1
ATOM 1182 C CA . VAL A 1 150 ? -43.151 30.178 13.506 1.000 10.142 177 VAL A CA 1
ATOM 1183 C C . VAL A 1 150 ? -44.156 31.328 13.542 1.000 10.084 177 VAL A C 1
ATOM 1184 O O . VAL A 1 150 ? -44.073 32.196 14.423 1.000 10.670 177 VAL A O 1
ATOM 1188 N N . LYS A 1 151 ? -45.148 31.331 12.646 1.000 10.100 178 LYS A N 1
ATOM 1189 C CA . LYS A 1 151 ? -46.169 32.375 12.680 1.000 10.528 178 LYS A CA 1
ATOM 1190 C C . LYS A 1 151 ? -47.121 32.218 13.869 1.000 10.612 178 LYS A C 1
ATOM 1191 O O . LYS A 1 151 ? -47.736 33.206 14.280 1.000 11.529 178 LYS A O 1
ATOM 1197 N N . ALA A 1 152 ? -47.174 31.035 14.478 1.000 10.892 179 ALA A N 1
ATOM 1198 C CA . ALA A 1 152 ? -47.904 30.869 15.721 1.000 11.697 179 ALA A CA 1
ATOM 1199 C C . ALA A 1 152 ? -47.267 31.683 16.840 1.000 12.073 179 ALA A C 1
ATOM 1200 O O . ALA A 1 152 ? -47.957 32.013 17.810 1.000 14.681 179 ALA A O 1
ATOM 1202 N N . VAL A 1 153 ? -45.962 31.961 16.747 1.000 11.576 180 VAL A N 1
ATOM 1203 C CA . VAL A 1 153 ? -45.221 32.746 17.728 1.000 12.375 180 VAL A CA 1
ATOM 1204 C C . VAL A 1 153 ? -45.345 34.241 17.412 1.000 11.720 180 VAL A C 1
ATOM 1205 O O . VAL A 1 153 ? -45.650 35.068 18.273 1.000 12.248 180 VAL A O 1
ATOM 1209 N N . THR A 1 154 ? -45.053 34.587 16.148 1.000 10.802 181 THR A N 1
ATOM 1210 C CA . THR A 1 154 ? -44.843 35.979 15.779 1.000 11.161 181 THR A CA 1
ATOM 1211 C C . THR A 1 154 ? -46.117 36.677 15.321 1.000 11.542 181 THR A C 1
ATOM 1212 O O . THR A 1 154 ? -46.132 37.914 15.242 1.000 12.827 181 THR A O 1
ATOM 1216 N N . GLY A 1 155 ? -47.134 35.898 14.929 1.000 11.358 182 GLY A N 1
ATOM 1217 C CA . GLY A 1 155 ? -48.230 36.403 14.131 1.000 12.261 182 GLY A CA 1
ATOM 1218 C C . GLY A 1 155 ? -47.870 36.414 12.654 1.000 11.279 182 GLY A C 1
ATOM 1219 O O . GLY A 1 155 ? -46.699 36.393 12.254 1.000 11.767 182 GLY A O 1
ATOM 1220 N N . ASP A 1 156 ? -48.908 36.448 11.839 1.000 12.143 183 ASP A N 1
ATOM 1221 C CA . ASP A 1 156 ? -48.738 36.280 10.416 1.000 13.054 183 ASP A CA 1
ATOM 1222 C C . ASP A 1 156 ? -48.174 37.513 9.716 1.000 13.077 183 ASP A C 1
ATOM 1223 O O . ASP A 1 156 ? -47.628 37.343 8.624 1.000 15.786 183 ASP A O 1
ATOM 1228 N N . LYS A 1 157 ? -48.277 38.696 10.329 1.000 12.596 184 LYS A N 1
ATOM 1229 C CA . LYS A 1 157 ? -47.932 39.947 9.673 1.000 13.343 184 LYS A CA 1
ATOM 1230 C C . LYS A 1 157 ? -46.585 40.513 10.131 1.000 12.167 184 LYS A C 1
ATOM 1231 O O . LYS A 1 157 ? -46.178 41.589 9.674 1.000 12.788 184 LYS A O 1
ATOM 1237 N N . ALA A 1 158 ? -45.845 39.784 10.971 1.000 11.710 185 ALA A N 1
ATOM 1238 C CA . ALA A 1 158 ? -44.560 40.258 11.464 1.000 11.729 185 ALA A CA 1
ATOM 1239 C C . ALA A 1 158 ? -43.612 40.518 10.295 1.000 10.996 185 ALA A C 1
ATOM 1240 O O . ALA A 1 158 ? -43.542 39.718 9.356 1.000 11.425 185 ALA A O 1
ATOM 1242 N N . THR A 1 159 ? -42.862 41.618 10.376 1.000 10.556 186 THR A N 1
ATOM 1243 C CA . THR A 1 159 ? -41.864 41.932 9.364 1.000 10.357 186 THR A CA 1
ATOM 1244 C C . THR A 1 159 ? -40.478 41.463 9.797 1.000 10.265 186 THR A C 1
ATOM 1245 O O . THR A 1 159 ? -40.074 41.580 10.950 1.000 10.620 186 THR A O 1
ATOM 1249 N N . PHE A 1 160 ? -39.748 40.950 8.799 1.000 9.855 187 PHE A N 1
ATOM 1250 C CA . PHE A 1 160 ? -38.373 40.506 8.938 1.000 9.705 187 PHE A CA 1
ATOM 1251 C C . PHE A 1 160 ? -37.484 41.263 7.954 1.000 9.743 187 PHE A C 1
ATOM 1252 O O . PHE A 1 160 ? -37.876 41.490 6.812 1.000 10.519 187 PHE A O 1
ATOM 1260 N N . THR A 1 161 ? -36.256 41.567 8.406 1.000 9.552 188 THR A N 1
ATOM 1261 C CA . THR A 1 161 ? -35.207 42.120 7.558 1.000 9.666 188 THR A CA 1
ATOM 1262 C C . THR A 1 161 ? -33.983 41.213 7.626 1.000 9.548 188 THR A C 1
ATOM 1263 O O . THR A 1 161 ? -33.553 40.841 8.716 1.000 10.549 188 THR A O 1
ATOM 1267 N N . ILE A 1 162 ? -33.419 40.899 6.449 1.000 9.302 189 ILE A N 1
ATOM 1268 C CA . ILE A 1 162 ? -32.176 40.164 6.332 1.000 9.495 189 ILE A CA 1
ATOM 1269 C C . ILE A 1 162 ? -31.028 41.154 6.226 1.000 9.578 189 ILE A C 1
ATOM 1270 O O . ILE A 1 162 ? -31.031 42.054 5.384 1.000 10.055 189 ILE A O 1
ATOM 1275 N N . MET A 1 163 ? -30.018 40.954 7.069 1.000 9.838 190 MET A N 1
ATOM 1276 C CA . MET A 1 163 ? -28.846 41.822 7.136 1.000 11.080 190 MET A CA 1
ATOM 1277 C C . MET A 1 163 ? -27.599 40.970 7.159 1.000 10.189 190 MET A C 1
ATOM 1278 O O . MET A 1 163 ? -27.625 39.820 7.625 1.000 10.592 190 MET A O 1
ATOM 1283 N N . GLY A 1 164 ? -26.486 41.542 6.691 1.000 10.485 191 GLY A N 1
ATOM 1284 C CA . GLY A 1 164 ? -25.194 40.904 6.837 1.000 10.785 191 GLY A CA 1
ATOM 1285 C C . GLY A 1 164 ? -24.120 41.916 7.154 1.000 10.536 191 GLY A C 1
ATOM 1286 O O . GLY A 1 164 ? -24.180 43.075 6.741 1.000 11.697 191 GLY A O 1
ATOM 1287 N N . LEU A 1 165 ? -23.129 41.450 7.905 1.000 10.676 192 LEU A N 1
ATOM 1288 C CA . LEU A 1 165 ? -21.972 42.241 8.260 1.000 11.175 192 LEU A CA 1
ATOM 1289 C C . LEU A 1 165 ? -20.743 41.655 7.589 1.000 11.060 192 LEU A C 1
ATOM 1290 O O . LEU A 1 165 ? -20.552 40.438 7.559 1.000 12.158 192 LEU A O 1
ATOM 1295 N N . TYR A 1 166 ? -19.877 42.533 7.068 1.000 11.380 193 TYR A N 1
ATOM 1296 C CA . TYR A 1 166 ? -18.639 42.083 6.459 1.000 11.352 193 TYR A CA 1
ATOM 1297 C C . TYR A 1 166 ? -17.624 43.195 6.651 1.000 11.531 193 TYR A C 1
ATOM 1298 O O . TYR A 1 166 ? -17.879 44.344 6.274 1.000 11.742 193 TYR A O 1
ATOM 1307 N N . GLU A 1 167 ? -16.494 42.874 7.275 1.000 12.958 194 GLU A N 1
ATOM 1308 C CA . GLU A 1 167 ? -15.500 43.893 7.605 1.000 14.297 194 GLU A CA 1
ATOM 1309 C C . GLU A 1 167 ? -16.185 45.009 8.399 1.000 13.111 194 GLU A C 1
ATOM 1310 O O . GLU A 1 167 ? -16.878 44.709 9.377 1.000 14.207 194 GLU A O 1
ATOM 1316 N N . LYS A 1 168 ? -16.037 46.280 7.991 1.000 12.091 195 LYS A N 1
ATOM 1317 C CA . LYS A 1 168 ? -16.681 47.385 8.681 1.000 12.199 195 LYS A CA 1
ATOM 1318 C C . LYS A 1 168 ? -18.019 47.759 8.045 1.000 12.012 195 LYS A C 1
ATOM 1319 O O . LYS A 1 168 ? -18.583 48.783 8.386 1.000 13.895 195 LYS A O 1
ATOM 1325 N N . ASP A 1 169 ? -18.513 46.948 7.119 1.000 10.984 196 ASP A N 1
ATOM 1326 C CA . ASP A 1 169 ? -19.662 47.282 6.301 1.000 11.227 196 ASP A CA 1
ATOM 1327 C C . ASP A 1 169 ? -20.922 46.543 6.741 1.000 10.953 196 ASP A C 1
ATOM 1328 O O . ASP A 1 169 ? -20.876 45.428 7.279 1.000 11.280 196 ASP A O 1
ATOM 1333 N N . VAL A 1 170 ? -22.059 47.159 6.427 1.000 11.204 197 VAL A N 1
ATOM 1334 C CA . VAL A 1 170 ? -23.378 46.606 6.690 1.000 11.205 197 VAL A CA 1
ATOM 1335 C C . VAL A 1 170 ? -24.146 46.538 5.370 1.000 10.477 197 VAL A C 1
ATOM 1336 O O . VAL A 1 170 ? -24.123 47.475 4.559 1.000 11.763 197 VAL A O 1
ATOM 1340 N N . TYR A 1 171 ? -24.866 45.430 5.179 1.000 10.507 198 TYR A N 1
ATOM 1341 C CA . TYR A 1 171 ? -25.676 45.209 3.989 1.000 10.942 198 TYR A CA 1
ATOM 1342 C C . TYR A 1 171 ? -27.062 44.720 4.402 1.000 10.596 198 TYR A C 1
ATOM 1343 O O . TYR A 1 171 ? -27.192 43.981 5.379 1.000 11.103 198 TYR A O 1
ATOM 1352 N N . LEU A 1 172 ? -28.065 45.075 3.590 1.000 10.217 199 LEU A N 1
ATOM 1353 C CA . LEU A 1 172 ? -29.358 44.413 3.649 1.000 10.361 199 LEU A CA 1
ATOM 1354 C C . LEU A 1 172 ? -29.491 43.500 2.444 1.000 10.018 199 LEU A C 1
ATOM 1355 O O . LEU A 1 172 ? -28.891 43.743 1.400 1.000 10.662 199 LEU A O 1
ATOM 1360 N N . PHE A 1 173 ? -30.355 42.492 2.589 1.000 10.144 200 PHE A N 1
ATOM 1361 C CA . PHE A 1 173 ? -30.618 41.524 1.527 1.000 10.043 200 PHE A CA 1
ATOM 1362 C C . PHE A 1 173 ? -32.125 41.306 1.391 1.000 9.886 200 PHE A C 1
ATOM 1363 O O . PHE A 1 173 ? -32.905 41.567 2.317 1.000 10.656 200 PHE A O 1
ATOM 1371 N N . GLY A 1 174 ? -32.501 40.828 0.201 1.000 10.268 201 GLY A N 1
ATOM 1372 C CA . GLY A 1 174 ? -33.881 40.534 -0.106 1.000 10.084 201 GLY A CA 1
ATOM 1373 C C . GLY A 1 174 ? -34.221 39.068 0.108 1.000 9.604 201 GLY A C 1
ATOM 1374 O O . GLY A 1 174 ? -33.822 38.444 1.089 1.000 9.948 201 GLY A O 1
ATOM 1375 N N . LYS A 1 175 ? -35.043 38.536 -0.804 1.000 9.525 202 LYS A N 1
ATOM 1376 C CA . LYS A 1 175 ? -35.555 37.176 -0.688 1.000 9.959 202 LYS A CA 1
ATOM 1377 C C . LYS A 1 175 ? -34.692 36.133 -1.386 1.000 9.445 202 LYS A C 1
ATOM 1378 O O . LYS A 1 175 ? -34.973 34.940 -1.241 1.000 10.192 202 LYS A O 1
ATOM 1384 N N . ASP A 1 176 ? -33.678 36.555 -2.160 1.000 9.481 203 ASP A N 1
ATOM 1385 C CA . ASP A 1 176 ? -32.979 35.631 -3.031 1.000 9.605 203 ASP A CA 1
ATOM 1386 C C . ASP A 1 176 ? -31.516 35.998 -3.212 1.000 10.311 203 ASP A C 1
ATOM 1387 O O . ASP A 1 176 ? -30.967 35.844 -4.310 1.000 11.258 203 ASP A O 1
ATOM 1392 N N . TRP A 1 177 ? -30.866 36.431 -2.132 1.000 9.720 204 TRP A N 1
ATOM 1393 C CA . TRP A 1 177 ? -29.448 36.756 -2.158 1.000 10.239 204 TRP A CA 1
ATOM 1394 C C . TRP A 1 177 ? -28.757 36.180 -0.923 1.000 10.090 204 TRP A C 1
ATOM 1395 O O . TRP A 1 177 ? -27.753 36.743 -0.446 1.000 11.255 204 TRP A O 1
ATOM 1406 N N . GLY A 1 178 ? -29.236 35.034 -0.441 1.000 9.984 205 GLY A N 1
ATOM 1407 C CA . GLY A 1 178 ? -28.574 34.380 0.652 1.000 10.331 205 GLY A CA 1
ATOM 1408 C C . GLY A 1 178 ? -28.880 34.991 2.027 1.000 9.783 205 GLY A C 1
ATOM 1409 O O . GLY A 1 178 ? -29.810 35.787 2.212 1.000 9.704 205 GLY A O 1
ATOM 1410 N N . ARG A 1 179 ? -28.046 34.603 3.005 1.000 9.688 206 ARG A N 1
ATOM 1411 C CA . ARG A 1 179 ? -28.095 35.113 4.383 1.000 9.633 206 ARG A CA 1
ATOM 1412 C C . ARG A 1 179 ? -29.427 34.762 5.071 1.000 9.630 206 ARG A C 1
ATOM 1413 O O . ARG A 1 179 ? -29.828 35.420 6.032 1.000 10.630 206 ARG A O 1
ATOM 1421 N N . GLY A 1 180 ? -30.091 33.694 4.617 1.000 9.679 207 GLY A N 1
ATOM 1422 C CA . GLY A 1 180 ? -31.344 33.268 5.206 1.000 10.061 207 GLY A CA 1
ATOM 1423 C C . GLY A 1 180 ? -32.592 33.842 4.556 1.000 9.461 207 GLY A C 1
ATOM 1424 O O . GLY A 1 180 ? -33.708 33.512 4.988 1.000 9.717 207 GLY A O 1
ATOM 1425 N N . GLY A 1 181 ? -32.444 34.710 3.543 1.000 9.262 208 GLY A N 1
ATOM 1426 C CA . GLY A 1 181 ? -33.613 35.334 2.951 1.000 9.182 208 GLY A CA 1
ATOM 1427 C C . GLY A 1 181 ? -34.520 34.349 2.231 1.000 8.845 208 GLY A C 1
ATOM 1428 O O . GLY A 1 181 ? -35.741 34.540 2.224 1.000 9.443 208 GLY A O 1
ATOM 1429 N N . GLU A 1 182 ? -33.945 33.306 1.629 1.000 9.054 209 GLU A N 1
ATOM 1430 C CA . GLU A 1 182 ? -34.773 32.324 0.942 1.000 9.562 209 GLU A CA 1
ATOM 1431 C C . GLU A 1 182 ? -35.717 31.671 1.943 1.000 9.600 209 GLU A C 1
ATOM 1432 O O . GLU A 1 182 ? -36.930 31.559 1.700 1.000 10.343 209 GLU A O 1
ATOM 1438 N N . ILE A 1 183 ? -35.198 31.220 3.078 1.000 9.661 210 ILE A N 1
ATOM 1439 C CA . ILE A 1 183 ? -36.099 30.618 4.052 1.000 10.054 210 ILE A CA 1
ATOM 1440 C C . ILE A 1 183 ? -37.064 31.644 4.656 1.000 9.557 210 ILE A C 1
ATOM 1441 O O . ILE A 1 183 ? -38.262 31.380 4.742 1.000 10.413 210 ILE A O 1
ATOM 1446 N N . ILE A 1 184 ? -36.572 32.806 5.092 1.000 9.121 211 ILE A N 1
ATOM 1447 C CA . ILE A 1 184 ? -37.446 33.759 5.779 1.000 9.439 211 ILE A CA 1
ATOM 1448 C C . ILE A 1 184 ? -38.558 34.260 4.870 1.000 9.302 211 ILE A C 1
ATOM 1449 O O . ILE A 1 184 ? -39.722 34.330 5.290 1.000 9.758 211 ILE A O 1
ATOM 1454 N N . HIS A 1 185 ? -38.197 34.664 3.638 1.000 9.058 212 HIS A N 1
ATOM 1455 C CA . HIS A 1 185 ? -39.159 35.316 2.760 1.000 9.382 212 HIS A CA 1
ATOM 1456 C C . HIS A 1 185 ? -39.837 34.351 1.793 1.000 9.665 212 HIS A C 1
ATOM 1457 O O . HIS A 1 185 ? -41.007 34.522 1.490 1.000 11.563 212 HIS A O 1
ATOM 1464 N N . GLN A 1 186 ? -39.130 33.361 1.253 1.000 10.237 213 GLN A N 1
ATOM 1465 C CA . GLN A 1 186 ? -39.744 32.415 0.317 1.000 10.847 213 GLN A CA 1
ATOM 1466 C C . GLN A 1 186 ? -40.388 31.232 1.038 1.000 11.189 213 GLN A C 1
ATOM 1467 O O . GLN A 1 186 ? -41.489 30.823 0.672 1.000 14.459 213 GLN A O 1
ATOM 1473 N N . ALA A 1 187 ? -39.731 30.629 2.020 1.000 11.290 214 ALA A N 1
ATOM 1474 C CA . ALA A 1 187 ? -40.242 29.400 2.636 1.000 11.442 214 ALA A CA 1
ATOM 1475 C C . ALA A 1 187 ? -41.244 29.697 3.759 1.000 11.406 214 ALA A C 1
ATOM 1476 O O . ALA A 1 187 ? -42.171 28.929 3.969 1.000 13.366 214 ALA A O 1
ATOM 1478 N N . PHE A 1 188 ? -40.993 30.747 4.552 1.000 10.326 215 PHE A N 1
ATOM 1479 C CA . PHE A 1 188 ? -41.896 31.130 5.631 1.000 10.143 215 PHE A CA 1
ATOM 1480 C C . PHE A 1 188 ? -42.857 32.244 5.212 1.000 10.289 215 PHE A C 1
ATOM 1481 O O . PHE A 1 188 ? -43.784 32.565 5.957 1.000 10.700 215 PHE A O 1
ATOM 1489 N N . HIS A 1 189 ? -42.642 32.857 4.045 1.000 10.161 216 HIS A N 1
ATOM 1490 C CA . HIS A 1 189 ? -43.524 33.911 3.575 1.000 10.624 216 HIS A CA 1
ATOM 1491 C C . HIS A 1 189 ? -43.660 35.024 4.608 1.000 10.523 216 HIS A C 1
ATOM 1492 O O . HIS A 1 189 ? -44.756 35.570 4.813 1.000 11.292 216 HIS A O 1
ATOM 1499 N N . TYR A 1 190 ? -42.552 35.420 5.230 1.000 10.225 217 TYR A N 1
ATOM 1500 C CA . TYR A 1 190 ? -42.584 36.623 6.047 1.000 10.151 217 TYR A CA 1
ATOM 1501 C C . TYR A 1 190 ? -42.467 37.856 5.157 1.000 10.018 217 TYR A C 1
ATOM 1502 O O . TYR A 1 190 ? -41.611 37.934 4.265 1.000 10.724 217 TYR A O 1
ATOM 1511 N N . ASP A 1 191 ? -43.292 38.847 5.478 1.000 10.589 218 ASP A N 1
ATOM 1512 C CA . ASP A 1 191 ? -43.162 40.165 4.910 1.000 11.449 218 ASP A CA 1
ATOM 1513 C C . ASP A 1 191 ? -41.856 40.815 5.369 1.000 10.848 218 ASP A C 1
ATOM 1514 O O . ASP A 1 191 ? -41.265 40.422 6.365 1.000 11.998 218 ASP A O 1
ATOM 1519 N N . ALA A 1 192 ? -41.437 41.846 4.645 1.000 13.255 219 ALA A N 1
ATOM 1520 C CA . ALA A 1 192 ? -40.340 42.715 5.015 1.000 12.225 219 ALA A CA 1
ATOM 1521 C C . AL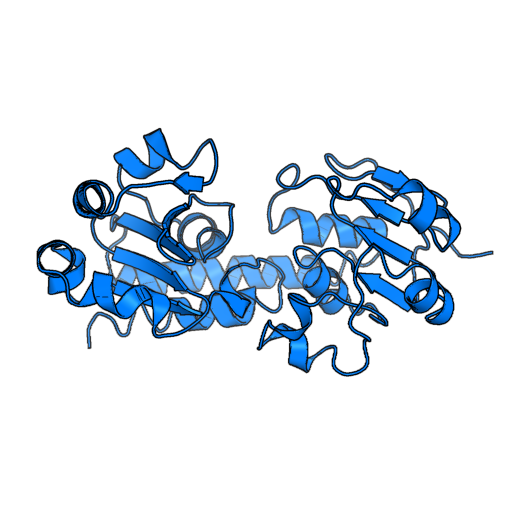A A 1 192 ? -40.893 44.110 5.213 1.000 12.467 219 ALA A C 1
ATOM 1522 O O . ALA A 1 192 ? -41.955 44.438 4.681 1.000 13.355 219 ALA A O 1
ATOM 1524 N N . PRO A 1 193 ? -40.205 45.005 5.942 1.000 11.921 220 PRO A N 1
ATOM 1525 C CA . PRO A 1 193 ? -40.631 46.396 5.984 1.000 12.824 220 PRO A CA 1
ATOM 1526 C C . PRO A 1 193 ? -40.762 46.964 4.577 1.000 13.309 220 PRO A C 1
ATOM 1527 O O . PRO A 1 193 ? -40.012 46.617 3.657 1.000 12.533 220 PRO A O 1
ATOM 1531 N N . GLU A 1 194 ? -41.658 47.943 4.440 1.000 14.604 221 GLU A N 1
ATOM 1532 C CA . GLU A 1 194 ? -41.871 48.598 3.158 1.000 15.066 221 GLU A CA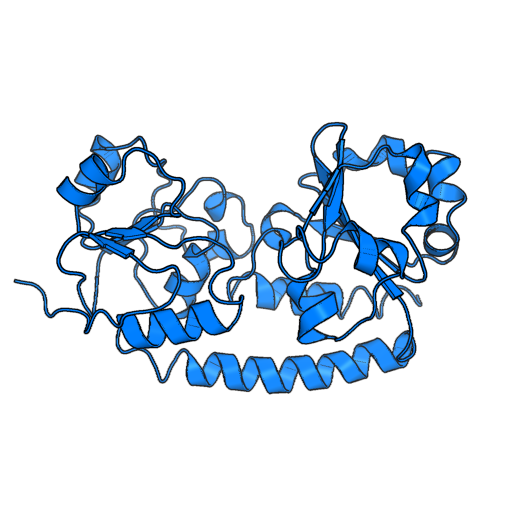 1
ATOM 1533 C C . GLU A 1 194 ? -40.572 49.127 2.548 1.000 14.289 221 GLU A C 1
ATOM 1534 O O . GLU A 1 194 ? -40.363 48.980 1.348 1.000 14.392 221 GLU A O 1
ATOM 1540 N N . LYS A 1 195 ? -39.722 49.771 3.343 1.000 14.511 222 LYS A N 1
ATOM 1541 C CA . LYS A 1 195 ? -38.497 50.330 2.800 1.000 14.865 222 LYS A CA 1
ATOM 1542 C C . LYS A 1 195 ? -37.570 49.242 2.264 1.000 13.280 222 LYS A C 1
ATOM 1543 O O . LYS A 1 195 ? -36.827 49.470 1.320 1.000 13.961 222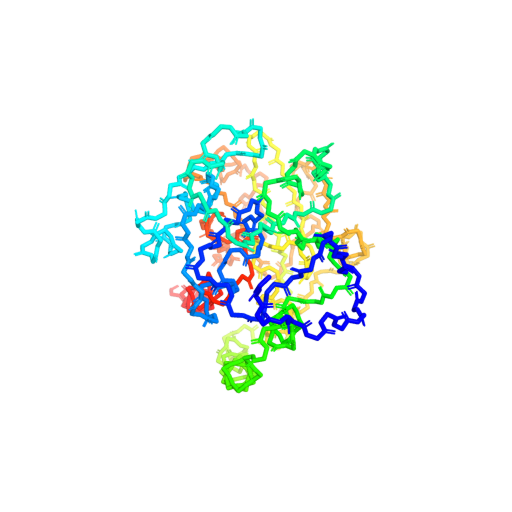 LYS A O 1
ATOM 1549 N N . VAL A 1 196 ? -37.564 48.063 2.899 1.000 12.278 223 VAL A N 1
ATOM 1550 C CA . VAL A 1 196 ? -36.766 46.952 2.410 1.000 12.114 223 VAL A CA 1
ATOM 1551 C C . VAL A 1 196 ? -37.321 46.414 1.094 1.000 11.763 223 VAL A C 1
ATOM 1552 O O . VAL A 1 196 ? -36.588 46.191 0.129 1.000 12.059 223 VAL A O 1
ATOM 1556 N N . LYS A 1 197 ? -38.637 46.243 1.029 1.000 12.492 224 LYS A N 1
ATOM 1557 C CA . LYS A 1 197 ? -39.239 45.786 -0.223 1.000 13.102 224 LYS A CA 1
ATOM 1558 C C . LYS A 1 197 ? -38.925 46.760 -1.362 1.000 13.277 224 LYS A C 1
ATOM 1559 O O . LYS A 1 197 ? -38.630 46.343 -2.478 1.000 15.065 224 LYS A O 1
ATOM 1565 N N . THR A 1 198 ? -39.061 48.059 -1.093 1.000 13.716 225 THR A N 1
ATOM 1566 C CA . THR A 1 198 ? -38.916 49.081 -2.123 1.000 14.799 225 THR A CA 1
ATOM 1567 C C . THR A 1 198 ? -37.462 49.260 -2.545 1.000 13.977 225 THR A C 1
ATOM 1568 O O . THR A 1 198 ? -37.207 49.510 -3.716 1.000 16.354 225 THR A O 1
ATOM 1572 N N . GLU A 1 199 ? -36.520 49.208 -1.595 1.000 13.089 226 GLU A N 1
ATOM 1573 C CA . GLU A 1 199 ? -35.146 49.602 -1.881 1.000 13.361 226 GLU A CA 1
ATOM 1574 C C . GLU A 1 199 ? -34.201 48.416 -2.050 1.000 12.568 226 GLU A C 1
ATOM 1575 O O . GLU A 1 199 ? -33.137 48.590 -2.637 1.000 13.762 226 GLU A O 1
ATOM 1581 N N . VAL A 1 200 ? -34.547 47.233 -1.539 1.000 11.896 227 VAL A N 1
ATOM 1582 C CA . VAL A 1 200 ? -33.618 46.106 -1.484 1.000 11.470 227 VAL A CA 1
ATOM 1583 C C . VAL A 1 200 ? -34.058 44.943 -2.361 1.000 11.262 227 VAL A C 1
ATOM 1584 O O . VAL A 1 200 ? -33.209 44.285 -2.962 1.000 12.057 227 VAL A O 1
ATOM 1588 N N . PHE A 1 201 ? -35.367 44.621 -2.423 1.000 11.508 228 PHE A N 1
ATOM 1589 C CA . PHE A 1 201 ? -35.747 43.334 -3.005 1.000 11.857 228 PHE A CA 1
ATOM 1590 C C . PHE A 1 201 ? -35.385 43.216 -4.486 1.000 11.714 228 PHE A C 1
ATOM 1591 O O . PHE A 1 201 ? -35.001 42.136 -4.924 1.000 12.625 228 PHE A O 1
ATOM 1599 N N . LYS A 1 202 ? -35.570 44.274 -5.283 1.000 12.703 229 LYS A N 1
ATOM 1600 C CA . LYS A 1 202 ? -35.323 44.146 -6.713 1.000 13.528 229 LYS A CA 1
ATOM 1601 C C . LYS A 1 202 ? -33.858 43.825 -6.997 1.000 13.565 229 LYS A C 1
ATOM 1602 O O . LYS A 1 202 ? -33.558 42.883 -7.724 1.000 14.710 229 LYS A O 1
ATOM 1608 N N . GLN A 1 203 ? -32.934 44.619 -6.453 1.000 13.544 230 GLN A N 1
ATOM 1609 C CA . GLN A 1 203 ? -31.500 44.417 -6.656 1.000 14.491 230 GLN A CA 1
ATOM 1610 C C . GLN A 1 203 ? -31.014 43.152 -5.948 1.000 12.092 230 GLN A C 1
ATOM 1611 O O . GLN A 1 203 ? -30.071 42.497 -6.402 1.000 13.309 230 GLN A O 1
ATOM 1617 N N . GLY A 1 204 ? -31.616 42.866 -4.791 1.000 11.264 231 GLY A N 1
ATOM 1618 C CA . GLY A 1 204 ? -31.288 41.699 -3.993 1.000 11.012 231 GLY A CA 1
ATOM 1619 C C . GLY A 1 204 ? -30.451 42.008 -2.767 1.000 10.647 231 GLY A C 1
ATOM 1620 O O . GLY A 1 204 ? -30.431 41.232 -1.819 1.000 10.714 231 GLY A O 1
ATOM 1621 N N . TYR A 1 205 ? -29.719 43.124 -2.813 1.000 11.175 232 TYR A N 1
ATOM 1622 C CA . TYR A 1 205 ? -28.786 43.515 -1.780 1.000 11.332 232 TYR A CA 1
ATOM 1623 C C . TYR A 1 205 ? -28.702 45.041 -1.805 1.000 11.300 232 TYR A C 1
ATOM 1624 O O . TYR A 1 205 ? -28.973 45.664 -2.831 1.000 11.911 232 TYR A O 1
ATOM 1633 N N . LEU A 1 206 ? -28.250 45.628 -0.698 1.000 11.286 233 LEU A N 1
ATOM 1634 C CA . LEU A 1 206 ? -28.083 47.059 -0.592 1.000 11.584 233 LEU A CA 1
ATOM 1635 C C . LEU A 1 206 ? -27.037 47.367 0.462 1.000 11.284 233 LEU A C 1
ATOM 1636 O O . LEU A 1 206 ? -27.177 46.971 1.615 1.000 12.288 233 LEU A O 1
ATOM 1641 N N . SER A 1 207 ? -26.034 48.161 0.084 1.000 12.369 234 SER A N 1
ATOM 1642 C CA . SER A 1 207 ? -25.097 48.722 1.045 1.000 12.848 234 SER A CA 1
ATOM 1643 C C . SER A 1 207 ? -25.753 49.866 1.808 1.000 13.639 234 SER A C 1
ATOM 1644 O O . SER A 1 207 ? -26.350 50.740 1.183 1.000 15.729 234 SER A O 1
ATOM 1647 N N . LEU A 1 208 ? -25.579 49.894 3.136 1.000 14.559 235 LEU A N 1
ATOM 1648 C CA . LEU A 1 208 ? -26.194 50.856 4.029 1.000 16.909 235 LEU A CA 1
ATOM 1649 C C . LEU A 1 208 ? -25.161 51.409 4.996 1.000 16.800 235 LEU A C 1
ATOM 1650 O O . LEU A 1 208 ? -24.331 50.678 5.485 1.000 19.388 235 LEU A O 1
ATOM 1655 N N . SER A 1 209 ? -25.242 52.697 5.320 1.000 19.792 236 SER A N 1
ATOM 1656 C CA . SER A 1 209 ? -24.522 53.235 6.464 1.000 21.785 236 SER A CA 1
ATOM 1657 C C . SER A 1 209 ? -25.270 52.859 7.750 1.000 21.679 236 SER A C 1
ATOM 1658 O O . SER A 1 209 ? -26.497 52.856 7.809 1.000 22.016 236 SER A O 1
ATOM 1661 N N . GLN A 1 210 ? -24.528 52.539 8.812 1.000 22.423 237 GLN A N 1
ATOM 1662 C CA . GLN A 1 210 ? -25.115 52.087 10.073 1.000 23.881 237 GLN A CA 1
ATOM 1663 C C . GLN A 1 210 ? -26.185 53.036 10.621 1.000 21.752 237 GLN A C 1
ATOM 1664 O O . GLN A 1 210 ? -27.154 52.600 11.254 1.000 21.441 237 GLN A O 1
ATOM 1670 N N . GLU A 1 211 ? -26.015 54.347 10.423 1.000 20.454 238 GLU A N 1
ATOM 1671 C CA . GLU A 1 211 ? -26.884 55.279 11.121 1.000 20.957 238 GLU A CA 1
ATOM 1672 C C . GLU A 1 211 ? -28.327 55.203 10.637 1.000 19.806 238 GLU A C 1
ATOM 1673 O O . GLU A 1 211 ? -29.205 55.683 11.340 1.000 20.972 238 GLU A O 1
ATOM 1679 N N . VAL A 1 212 ? -28.588 54.616 9.455 1.000 19.380 239 VAL A N 1
ATOM 1680 C CA . VAL A 1 212 ? -29.952 54.538 8.948 1.000 19.598 239 VAL A CA 1
ATOM 1681 C C . VAL A 1 212 ? -30.596 53.172 9.227 1.000 18.070 239 VAL A C 1
ATOM 1682 O O . VAL A 1 212 ? -31.770 52.971 8.916 1.000 18.838 239 VAL A O 1
ATOM 1686 N N . LEU A 1 213 ? -29.894 52.241 9.881 1.000 17.791 240 LEU A N 1
ATOM 1687 C CA . LEU A 1 213 ? -30.438 50.898 10.096 1.000 18.152 240 LEU A CA 1
ATOM 1688 C C . LEU A 1 213 ? -31.816 50.897 10.753 1.000 18.182 240 LEU A C 1
ATOM 1689 O O . LEU A 1 213 ? -32.654 50.075 10.388 1.000 18.548 240 LEU A O 1
ATOM 1694 N N . PRO A 1 214 ? -32.102 51.717 11.799 1.000 18.179 241 PRO A N 1
ATOM 1695 C CA . PRO A 1 214 ? -33.429 51.655 12.432 1.000 19.317 241 PRO A CA 1
ATOM 1696 C C . PRO A 1 214 ? -34.594 51.770 11.452 1.000 18.348 241 PRO A C 1
ATOM 1697 O O . PRO A 1 214 ? -35.659 51.152 11.631 1.000 19.880 241 PRO A O 1
ATOM 1701 N N . ASP A 1 215 ? -34.367 52.548 10.392 1.000 18.403 242 ASP A N 1
ATOM 1702 C CA . ASP A 1 215 ? -35.390 52.831 9.409 1.000 18.360 242 ASP A CA 1
ATOM 1703 C C . ASP A 1 215 ? -35.760 51.620 8.559 1.000 15.976 242 ASP A C 1
ATOM 1704 O O . ASP A 1 215 ? -36.750 51.689 7.850 1.000 17.333 242 ASP A O 1
ATOM 1709 N N . TYR A 1 216 ? -34.955 50.553 8.610 1.000 14.152 243 TYR A N 1
ATOM 1710 C CA . TYR A 1 216 ? -35.134 49.373 7.765 1.000 13.360 243 TYR A CA 1
ATOM 1711 C C . TYR A 1 216 ? -35.475 48.120 8.569 1.000 12.579 243 TYR A C 1
ATOM 1712 O O . TYR A 1 216 ? -35.521 47.039 7.981 1.000 12.640 243 TYR A O 1
ATOM 1721 N N . ILE A 1 217 ? -35.717 48.260 9.881 1.000 12.960 244 ILE A N 1
ATOM 1722 C CA . ILE A 1 217 ? -35.983 47.130 10.758 1.000 12.614 244 ILE A CA 1
ATOM 1723 C C . ILE A 1 217 ? -37.339 47.321 11.415 1.000 12.365 244 ILE A C 1
ATOM 1724 O O . ILE A 1 217 ? -37.617 48.385 11.970 1.000 14.537 244 ILE A O 1
ATOM 1729 N N . GLY A 1 218 ? -38.177 46.289 11.305 1.000 11.962 245 GLY A N 1
ATOM 1730 C CA . GLY A 1 218 ? -39.514 46.253 11.879 1.000 12.063 245 GLY A CA 1
ATOM 1731 C C . GLY A 1 218 ? -39.536 45.291 13.062 1.000 12.186 245 GLY A C 1
ATOM 1732 O O . GLY A 1 218 ? -38.974 45.601 14.107 1.000 13.764 245 GLY A O 1
ATOM 1733 N N . ASP A 1 219 ? -40.190 44.138 12.892 1.000 11.472 246 ASP A N 1
ATOM 1734 C CA . ASP A 1 219 ? -40.383 43.224 14.011 1.000 11.474 246 ASP A CA 1
ATOM 1735 C C . ASP A 1 219 ? -39.128 42.418 14.358 1.000 10.960 246 ASP A C 1
ATOM 1736 O O . ASP A 1 219 ? -38.813 42.288 15.538 1.000 11.617 246 ASP A O 1
ATOM 1741 N N . TYR A 1 220 ? -38.476 41.835 13.345 1.000 10.447 247 TYR A N 1
ATOM 1742 C CA . TYR A 1 220 ? -37.344 40.943 13.519 1.000 10.251 247 TYR A CA 1
ATOM 1743 C C . TYR A 1 220 ? -36.229 41.305 12.537 1.000 10.114 247 TYR A C 1
ATOM 1744 O O . TYR A 1 220 ? -36.476 41.787 11.434 1.000 10.374 247 TYR A O 1
ATOM 1753 N N . VAL A 1 221 ? -34.996 41.003 12.946 1.000 10.322 248 VAL A N 1
ATOM 1754 C CA . VAL A 1 221 ? -33.840 41.113 12.053 1.000 10.671 248 VAL A CA 1
ATOM 1755 C C . VAL A 1 221 ? -33.004 39.857 12.192 1.000 10.664 248 VAL A C 1
ATOM 1756 O O . VAL A 1 221 ? -32.735 39.419 13.307 1.000 11.958 248 VAL A O 1
ATOM 1760 N N . VAL A 1 222 ? -32.608 39.299 11.032 1.000 10.412 249 VAL A N 1
ATOM 1761 C CA . VAL A 1 222 ? -31.685 38.174 10.927 1.000 10.406 249 VAL A CA 1
ATOM 1762 C C . VAL A 1 222 ? -30.365 38.738 10.422 1.000 10.345 249 VAL A C 1
ATOM 1763 O O . VAL A 1 222 ? -30.362 39.411 9.397 1.000 11.751 249 VAL A O 1
ATOM 1767 N N . ILE A 1 223 ? -29.272 38.507 11.156 1.000 10.021 250 ILE A N 1
ATOM 1768 C CA . ILE A 1 223 ? -27.983 39.116 10.844 1.000 10.462 250 ILE A CA 1
ATOM 1769 C C . ILE A 1 223 ? -26.926 38.032 10.670 1.000 10.038 250 ILE A C 1
ATOM 1770 O O . ILE A 1 223 ? -26.619 37.304 11.626 1.000 10.715 250 ILE A O 1
ATOM 1775 N N . ALA A 1 224 ? -26.347 37.961 9.473 1.000 10.241 251 ALA A N 1
ATOM 1776 C CA . ALA A 1 224 ? -25.298 37.007 9.158 1.000 10.436 251 ALA A CA 1
ATOM 1777 C C . ALA A 1 224 ? -23.933 37.660 9.335 1.000 10.519 251 ALA A C 1
ATOM 1778 O O . ALA A 1 224 ? -23.712 38.810 8.939 1.000 11.362 251 ALA A O 1
ATOM 1780 N N . ALA A 1 225 ? -22.975 36.887 9.856 1.000 10.402 252 ALA A N 1
ATOM 1781 C CA . ALA A 1 225 ? -21.586 37.331 9.974 1.000 11.090 252 ALA A CA 1
ATOM 1782 C C . ALA A 1 225 ? -20.693 36.094 9.985 1.000 11.161 252 ALA A C 1
ATOM 1783 O O . ALA A 1 225 ? -21.101 35.014 10.390 1.000 11.247 252 ALA A O 1
ATOM 1785 N N . GLU A 1 226 ? -19.441 36.259 9.542 1.000 12.201 253 GLU A N 1
ATOM 1786 C CA . GLU A 1 226 ? -18.499 35.149 9.441 1.000 12.672 253 GLU A CA 1
ATOM 1787 C C . GLU A 1 226 ? -17.798 34.836 10.761 1.000 13.548 253 GLU A C 1
ATOM 1788 O O . GLU A 1 226 ? -17.201 33.774 10.881 1.000 14.089 253 GLU A O 1
ATOM 1794 N N . ASP A 1 227 ? -17.866 35.749 11.731 1.000 15.074 254 ASP A N 1
ATOM 1795 C CA . ASP A 1 227 ? -17.238 35.568 13.030 1.000 18.696 254 ASP A CA 1
ATOM 1796 C C . ASP A 1 227 ? -18.085 36.309 14.054 1.000 17.711 254 ASP A C 1
ATOM 1797 O O . ASP A 1 227 ? -18.849 37.205 13.712 1.000 18.298 254 ASP A O 1
ATOM 1802 N N . ASP A 1 228 ? -17.948 35.937 15.322 1.000 21.305 255 ASP A N 1
ATOM 1803 C CA . ASP A 1 228 ? -18.867 36.434 16.335 1.000 25.114 255 ASP A CA 1
ATOM 1804 C C . ASP A 1 228 ? -18.431 37.797 16.864 1.000 26.641 255 ASP A C 1
ATOM 1805 O O . ASP A 1 228 ? -19.146 38.357 17.699 1.000 31.313 255 ASP A O 1
ATOM 1810 N N . LYS A 1 229 ? -17.300 38.339 16.376 1.000 24.266 256 LYS A N 1
ATOM 1811 C CA . LYS A 1 229 ? -16.822 39.649 16.792 1.000 24.458 256 LYS A CA 1
ATOM 1812 C C . LYS A 1 229 ? -17.020 40.742 15.740 1.000 21.628 256 LYS A C 1
ATOM 1813 O O . LYS A 1 229 ? -16.947 41.920 16.093 1.000 21.859 256 LYS A O 1
ATOM 1819 N N . THR A 1 230 ? -17.262 40.402 14.465 1.000 20.707 257 THR A N 1
ATOM 1820 C CA . THR A 1 230 ? -17.456 41.426 13.445 1.000 19.454 257 THR A CA 1
ATOM 1821 C C . THR A 1 230 ? -18.512 42.423 13.892 1.000 17.662 257 THR A C 1
ATOM 1822 O O . THR A 1 230 ? -18.349 43.619 13.657 1.000 19.741 257 THR A O 1
ATOM 1826 N N . GLY A 1 231 ? -19.601 41.948 14.504 1.000 17.360 258 GLY A N 1
ATOM 1827 C CA . GLY A 1 231 ? -20.668 42.866 14.890 1.000 17.568 258 GLY A CA 1
ATOM 1828 C C . GLY A 1 231 ? -20.561 43.524 16.264 1.000 18.488 258 GLY A C 1
ATOM 1829 O O . GLY A 1 231 ? -21.435 44.301 16.629 1.000 19.314 258 GLY A O 1
ATOM 1830 N N . SER A 1 232 ? -19.484 43.268 17.008 1.000 19.921 259 SER A N 1
ATOM 1831 C CA . SER A 1 232 ? -19.459 43.620 18.420 1.000 21.875 259 SER A CA 1
ATOM 1832 C C . SER A 1 232 ? -19.666 45.127 18.639 1.000 20.942 259 SER A C 1
ATOM 1833 O O . SER A 1 232 ? -20.436 45.539 19.501 1.000 21.195 259 SER A O 1
ATOM 1836 N N . ALA A 1 233 ? -18.979 45.970 17.871 1.000 20.511 260 ALA A N 1
ATOM 1837 C CA . ALA A 1 233 ? -19.100 47.408 18.049 1.000 21.193 260 ALA A CA 1
ATOM 1838 C C . ALA A 1 233 ? -20.514 47.888 17.725 1.000 21.175 260 ALA A C 1
ATOM 1839 O O . ALA A 1 233 ? -21.096 48.718 18.427 1.000 22.516 260 ALA A O 1
ATOM 1841 N N . LEU A 1 234 ? -21.088 47.376 16.640 1.000 19.615 261 LEU A N 1
ATOM 1842 C CA . LEU A 1 234 ? -22.465 47.718 16.313 1.000 18.935 261 LEU A CA 1
ATOM 1843 C C . LEU A 1 234 ? -23.397 47.352 17.472 1.000 17.780 261 LEU A C 1
ATOM 1844 O O . LEU A 1 234 ? -24.220 48.160 17.898 1.000 17.808 261 LEU A O 1
ATOM 1849 N N . TYR A 1 235 ? -23.279 46.133 17.995 1.000 17.980 262 TYR A N 1
ATOM 1850 C CA . TYR A 1 235 ? -24.251 45.651 18.960 1.000 18.345 262 TYR A CA 1
ATOM 1851 C C . TYR A 1 235 ? -24.206 46.458 20.253 1.000 19.129 262 TYR A C 1
ATOM 1852 O O . TYR A 1 235 ? -25.215 46.543 20.937 1.000 20.267 262 TYR A O 1
ATOM 1861 N N . GLU A 1 236 ? -23.038 47.006 20.606 1.000 18.941 263 GLU A N 1
ATOM 1862 C CA . GLU A 1 236 ? -22.912 47.765 21.843 1.000 20.176 263 GLU A CA 1
ATOM 1863 C C . GLU A 1 236 ? -23.323 49.224 21.652 1.000 20.443 263 GLU A C 1
ATOM 1864 O O . GLU A 1 236 ? -23.433 49.945 22.637 1.000 22.179 263 GLU A O 1
ATOM 1870 N N . SER A 1 237 ? -23.504 49.681 20.408 1.000 18.974 264 SER A N 1
ATOM 1871 C CA . SER A 1 237 ? -23.815 51.080 20.140 1.000 18.653 264 SER A CA 1
ATOM 1872 C C . SER A 1 237 ? -25.202 51.478 20.653 1.000 18.105 264 SER A C 1
ATOM 1873 O O . SER A 1 237 ? -26.144 50.686 20.641 1.000 18.769 264 SER A O 1
ATOM 1876 N N . LYS A 1 238 ? -25.340 52.752 21.056 1.000 20.259 265 LYS A N 1
ATOM 1877 C CA . LYS A 1 238 ? -26.627 53.291 21.481 1.000 22.012 265 LYS A CA 1
ATOM 1878 C C . LYS A 1 238 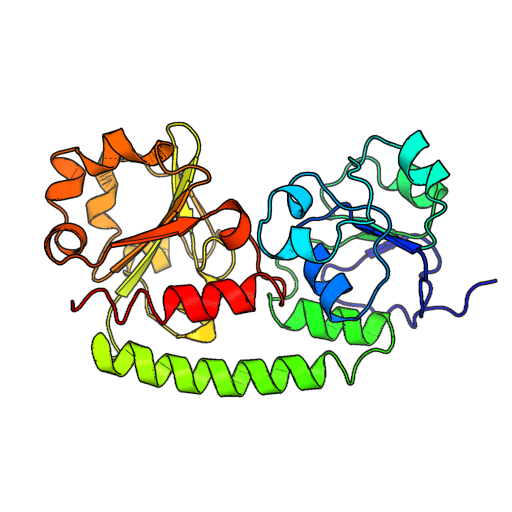? -27.647 53.220 20.339 1.000 20.779 265 LYS A C 1
ATOM 1879 O O . LYS A 1 238 ? -28.821 52.932 20.586 1.000 22.311 265 LYS A O 1
ATOM 1885 N N . LEU A 1 239 ? -27.183 53.468 19.107 1.000 21.354 266 LEU A N 1
ATOM 1886 C CA . LEU A 1 239 ? -28.000 53.395 17.905 1.000 21.818 266 LEU A CA 1
ATOM 1887 C C . LEU A 1 239 ? -28.700 52.043 17.832 1.000 19.084 266 LEU A C 1
ATOM 1888 O O . LEU A 1 239 ? -29.922 51.950 17.693 1.000 20.587 266 LEU A O 1
ATOM 1893 N N . TRP A 1 240 ? -27.891 50.983 17.901 1.000 17.525 267 TRP A N 1
ATOM 1894 C CA . TRP A 1 240 ? -28.413 49.634 17.766 1.000 17.323 267 TRP A CA 1
ATOM 1895 C C . TRP A 1 240 ? -29.389 49.353 18.911 1.000 16.714 267 TRP A C 1
ATOM 1896 O O . TRP A 1 240 ? -30.488 48.833 18.719 1.000 17.044 267 TRP A O 1
ATOM 1907 N N . GLN A 1 241 ? -28.982 49.711 20.136 1.000 17.924 268 GLN A N 1
ATOM 1908 C CA . GLN A 1 241 ? -29.767 49.388 21.317 1.000 19.145 268 GLN A CA 1
ATOM 1909 C C . GLN A 1 241 ? -31.094 50.152 21.346 1.000 18.587 268 GLN A C 1
ATOM 1910 O O . GLN A 1 241 ? -32.019 49.726 22.049 1.000 21.525 268 GLN A O 1
ATOM 1916 N N . SER A 1 242 ? -31.228 51.226 20.559 1.000 19.295 269 SER A N 1
ATOM 1917 C CA . SER A 1 242 ? -32.457 52.003 20.474 1.000 20.733 269 SER A CA 1
ATOM 1918 C C . SER A 1 242 ? -33.521 51.337 19.603 1.000 20.079 269 SER A C 1
ATOM 1919 O O . SER A 1 242 ? -34.679 51.753 19.604 1.000 20.968 269 SER A O 1
ATOM 1922 N N . ILE A 1 243 ? -33.123 50.354 18.800 1.000 17.765 270 ILE A N 1
ATOM 1923 C CA . ILE A 1 243 ? -34.052 49.747 17.862 1.000 16.912 270 ILE A CA 1
ATOM 1924 C C . ILE A 1 243 ? -35.057 48.866 18.603 1.000 16.173 270 ILE A C 1
ATOM 1925 O O . ILE A 1 243 ? -34.666 47.984 19.361 1.000 15.875 270 ILE A O 1
ATOM 1930 N N . PRO A 1 244 ? -36.383 49.052 18.418 1.000 17.041 271 PRO A N 1
ATOM 1931 C CA . PRO A 1 244 ? -37.354 48.220 19.130 1.000 17.454 271 PRO A CA 1
ATOM 1932 C C . PRO A 1 244 ? -37.110 46.713 19.001 1.000 16.264 271 PRO A C 1
ATOM 1933 O O . PRO A 1 244 ? -37.176 45.996 20.002 1.000 16.792 271 PRO A O 1
ATOM 1937 N N . ALA A 1 245 ? -36.767 46.221 17.802 1.000 15.287 272 ALA A N 1
ATOM 1938 C CA . ALA A 1 245 ? -36.537 44.789 17.637 1.000 14.214 272 ALA A CA 1
ATOM 1939 C C . ALA A 1 245 ? -35.411 44.315 18.555 1.000 14.176 272 ALA A C 1
ATOM 1940 O O . ALA A 1 245 ? -35.416 43.182 19.026 1.000 14.475 272 ALA A O 1
ATOM 1942 N N . VAL A 1 246 ? -34.394 45.166 18.762 1.000 14.239 273 VAL A N 1
ATOM 1943 C CA . VAL A 1 246 ? -33.283 44.819 19.631 1.000 14.506 273 VAL A CA 1
ATOM 1944 C C . VAL A 1 246 ? -33.762 44.753 21.086 1.000 15.459 273 VAL A C 1
ATOM 1945 O O . VAL A 1 246 ? -33.444 43.804 21.792 1.000 16.080 273 VAL A O 1
ATOM 1949 N N . LYS A 1 247 ? -34.525 45.758 21.521 1.000 17.011 274 LYS A N 1
ATOM 1950 C CA . LYS A 1 247 ? -35.067 45.779 22.875 1.000 18.503 274 LYS A CA 1
ATOM 1951 C C . LYS A 1 247 ? -35.906 44.538 23.173 1.000 18.441 274 LYS A C 1
ATOM 1952 O O . LYS A 1 247 ? -35.915 44.037 24.304 1.000 20.202 274 LYS A O 1
ATOM 1958 N N . LYS A 1 248 ? -36.661 44.080 22.170 1.000 16.308 275 LYS A N 1
ATOM 1959 C CA . LYS A 1 248 ? -37.613 42.988 22.319 1.000 16.265 275 LYS A CA 1
ATOM 1960 C C . LYS A 1 248 ? -36.929 41.618 22.212 1.000 14.419 275 LYS A C 1
ATOM 1961 O O . LYS A 1 248 ? -37.589 40.580 22.303 1.000 15.561 275 LYS A O 1
ATOM 1967 N N . HIS A 1 249 ? -35.623 41.589 21.890 1.000 15.518 276 HIS A N 1
ATOM 1968 C CA . HIS A 1 249 ? -34.908 40.331 21.700 1.000 15.856 276 HIS A CA 1
ATOM 1969 C C . HIS A 1 249 ? -35.348 39.597 20.438 1.000 13.767 276 HIS A C 1
ATOM 1970 O O . HIS A 1 249 ? -35.434 38.374 20.426 1.000 15.187 276 HIS A O 1
ATOM 1977 N N . HIS A 1 250 ? -35.609 40.378 19.386 1.000 12.075 277 HIS A N 1
ATOM 1978 C CA . HIS A 1 250 ? -36.012 39.854 18.089 1.000 11.583 277 HIS A CA 1
ATOM 1979 C C . HIS A 1 250 ? -34.871 39.943 17.076 1.000 11.263 277 HIS A C 1
ATOM 1980 O O . HIS A 1 250 ?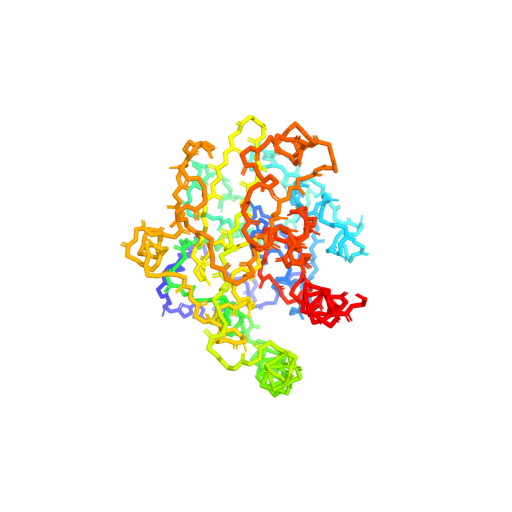 -35.097 40.104 15.882 1.000 12.463 277 HIS A O 1
ATOM 1987 N N . VAL A 1 251 ? -33.624 39.809 17.539 1.000 11.891 278 VAL A N 1
ATOM 1988 C CA . VAL A 1 251 ? -32.440 39.739 16.702 1.000 11.608 278 VAL A CA 1
ATOM 1989 C C . VAL A 1 251 ? -31.981 38.290 16.648 1.000 11.186 278 VAL A C 1
ATOM 1990 O O . VAL A 1 251 ? -31.805 37.670 17.687 1.000 12.894 278 VAL A O 1
ATOM 1994 N N . ILE A 1 252 ? -31.767 37.775 15.441 1.000 10.651 279 ILE A N 1
ATOM 1995 C CA . ILE A 1 252 ? -31.334 36.403 15.233 1.000 10.728 279 ILE A CA 1
ATOM 1996 C C . ILE A 1 252 ? -29.982 36.455 14.526 1.000 10.416 279 ILE A C 1
ATOM 1997 O O . ILE A 1 252 ? -29.897 36.789 13.333 1.000 11.541 279 ILE A O 1
ATOM 2002 N N . LYS A 1 253 ? -28.915 36.124 15.259 1.000 10.108 280 LYS A N 1
ATOM 2003 C CA . LYS A 1 253 ? -27.549 36.196 14.751 1.000 10.370 280 LYS A CA 1
ATOM 2004 C C . LYS A 1 253 ? -27.149 34.830 14.216 1.000 10.717 280 LYS A C 1
ATOM 2005 O O . LYS A 1 253 ? -27.217 33.840 14.956 1.000 12.432 280 LYS A O 1
ATOM 2011 N N . VAL A 1 254 ? -26.747 34.758 12.937 1.000 10.326 281 VAL A N 1
ATOM 2012 C CA . VAL A 1 254 ? -26.470 33.495 12.261 1.000 11.025 281 VAL A CA 1
ATOM 2013 C C . VAL A 1 254 ? -25.056 33.481 11.688 1.000 10.317 281 VAL A C 1
ATOM 2014 O O . VAL A 1 254 ? -24.433 34.517 11.451 1.000 10.995 281 VAL A O 1
ATOM 2018 N N . ASN A 1 255 ? -24.581 32.266 11.431 1.000 10.507 282 ASN A N 1
ATOM 2019 C CA . ASN A 1 255 ? -23.243 32.016 10.938 1.000 10.647 282 ASN A CA 1
ATOM 2020 C C . ASN A 1 255 ? -23.236 32.079 9.405 1.000 10.078 282 ASN A C 1
ATOM 2021 O O . ASN A 1 255 ? -23.710 31.154 8.736 1.000 10.545 282 ASN A O 1
ATOM 2026 N N . ALA A 1 256 ? -22.688 33.175 8.854 1.000 10.272 283 ALA A N 1
ATOM 2027 C CA . ALA A 1 256 ? -22.646 33.367 7.405 1.000 10.371 283 ALA A CA 1
ATOM 2028 C C . ALA A 1 256 ? -21.927 32.232 6.672 1.000 10.644 283 ALA A C 1
ATOM 2029 O O . ALA A 1 256 ? -22.194 31.993 5.488 1.000 11.164 283 ALA A O 1
ATOM 2031 N N . ASN A 1 257 ? -20.968 31.578 7.329 1.000 10.807 284 ASN A N 1
ATOM 2032 C CA . ASN A 1 257 ? -20.207 30.548 6.642 1.000 11.311 284 ASN A CA 1
ATOM 2033 C C . ASN A 1 257 ? -21.078 29.406 6.126 1.000 11.358 284 ASN A C 1
ATOM 2034 O O . ASN A 1 257 ? -20.668 28.713 5.191 1.000 12.350 284 ASN A O 1
ATOM 2039 N N . VAL A 1 258 ? -22.262 29.207 6.729 1.000 10.685 285 VAL A N 1
ATOM 2040 C CA . VAL A 1 258 ? -23.290 28.360 6.146 1.000 10.467 285 VAL A CA 1
ATOM 2041 C C . VAL A 1 258 ? -24.460 29.171 5.584 1.000 10.047 285 VAL A C 1
ATOM 2042 O O . VAL A 1 258 ?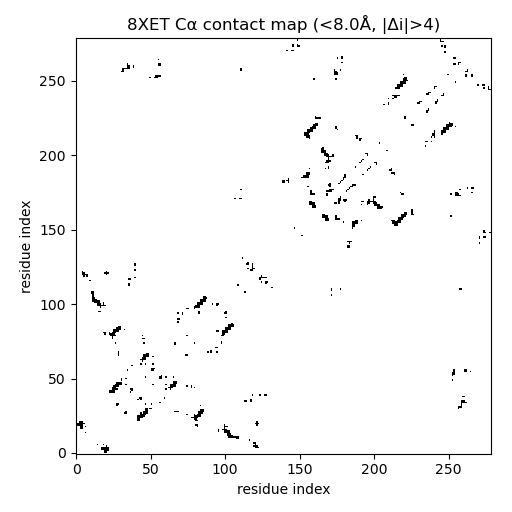 -25.052 28.764 4.585 1.000 10.728 285 VAL A O 1
ATOM 2046 N N . PHE A 1 259 ? -24.839 30.296 6.213 1.000 10.017 286 PHE A N 1
ATOM 2047 C CA . PHE A 1 259 ? -26.017 31.042 5.794 1.000 9.938 286 PHE A CA 1
ATOM 2048 C C . PHE A 1 259 ? -25.853 31.813 4.477 1.000 9.766 286 PHE A C 1
ATOM 2049 O O . PHE A 1 259 ? -26.857 32.274 3.941 1.000 10.333 286 PHE A O 1
ATOM 2057 N N . TYR A 1 260 ? -24.650 31.901 3.897 1.000 10.481 287 TYR A N 1
ATOM 2058 C CA . TYR A 1 260 ? -24.555 32.473 2.557 1.000 10.930 287 TYR A CA 1
ATOM 2059 C C . TYR A 1 260 ? -25.326 31.637 1.533 1.000 11.059 287 TYR A C 1
ATOM 2060 O O . TYR A 1 260 ? -25.696 32.178 0.490 1.000 12.391 287 TYR A O 1
ATOM 2069 N N . PHE A 1 261 ? -25.460 30.331 1.761 1.000 10.809 288 PHE A N 1
ATOM 2070 C CA . PHE A 1 261 ? -25.820 29.362 0.728 1.000 11.032 288 PHE A CA 1
ATOM 2071 C C . PHE A 1 261 ? -27.304 28.996 0.700 1.000 11.490 288 PHE A C 1
ATOM 2072 O O . PHE A 1 261 ? -28.062 29.326 1.606 1.000 11.772 288 PHE A O 1
ATOM 2080 N N . THR A 1 262 ? -27.705 28.299 -0.379 1.000 11.709 289 THR A N 1
ATOM 2081 C CA . THR A 1 262 ? -29.084 27.822 -0.571 1.000 12.152 289 THR A CA 1
ATOM 2082 C C . THR A 1 262 ? -29.129 26.377 -1.048 1.000 11.916 289 THR A C 1
ATOM 2083 O O . THR A 1 262 ? -30.171 25.925 -1.540 1.000 12.631 289 THR A O 1
ATOM 2087 N N . ASP A 1 263 ? -28.001 25.672 -0.983 1.000 11.477 290 ASP A N 1
ATOM 2088 C CA . ASP A 1 263 ? -28.049 24.285 -1.372 1.000 11.477 290 ASP A CA 1
ATOM 2089 C C . ASP A 1 263 ? -28.844 23.483 -0.351 1.000 11.462 290 ASP A C 1
ATOM 2090 O O . ASP A 1 263 ? -28.994 23.903 0.820 1.000 11.450 290 ASP A O 1
ATOM 2095 N N . PRO A 1 264 ? -29.324 22.282 -0.710 1.000 12.258 291 PRO A N 1
ATOM 2096 C CA . PRO A 1 264 ? -30.138 21.503 0.237 1.000 12.380 291 PRO A CA 1
ATOM 2097 C C . PRO A 1 264 ? -29.487 21.197 1.573 1.000 12.493 291 PRO A C 1
ATOM 2098 O O . PRO A 1 264 ? -30.189 21.158 2.572 1.000 13.336 291 PRO A O 1
ATOM 2102 N N . LEU A 1 265 ? -28.178 20.959 1.604 1.000 12.168 292 LEU A N 1
ATOM 2103 C CA A LEU A 1 265 ? -27.555 20.608 2.869 0.500 12.528 292 LEU A CA 1
ATOM 2104 C CA B LEU A 1 265 ? -27.551 20.610 2.870 0.500 12.346 292 LEU A CA 1
ATOM 2105 C C . LEU A 1 265 ? -27.481 21.823 3.791 1.000 12.034 292 LEU A C 1
ATOM 2106 O O . LEU A 1 265 ? -27.853 21.749 4.969 1.000 12.280 292 LEU A O 1
ATOM 2115 N N . SER A 1 266 ? -27.028 22.955 3.255 1.000 10.952 293 SER A N 1
ATOM 2116 C CA . SER A 1 266 ? -26.990 24.188 4.032 1.000 10.684 293 SER A CA 1
ATOM 2117 C C . SER A 1 266 ? -28.396 24.560 4.498 1.000 10.859 293 SER A C 1
ATOM 2118 O O . SER A 1 266 ? -28.609 24.962 5.647 1.000 11.299 293 SER A O 1
ATOM 2121 N N . LEU A 1 267 ? -29.373 24.461 3.588 1.000 10.847 294 LEU A N 1
ATOM 2122 C CA . LEU A 1 267 ? -30.750 24.829 3.907 1.000 11.164 294 LEU A CA 1
ATOM 2123 C C . LEU A 1 267 ? -31.328 24.007 5.041 1.000 11.069 294 LEU A C 1
ATOM 2124 O O . LEU A 1 267 ? -32.107 24.540 5.844 1.000 11.794 294 LEU A O 1
ATOM 2129 N N . GLU A 1 268 ? -31.043 22.714 5.090 1.000 12.150 295 GLU A N 1
ATOM 2130 C CA . GLU A 1 268 ? -31.604 21.887 6.150 1.000 12.961 295 GLU A CA 1
ATOM 2131 C C . GLU A 1 268 ? -31.161 22.376 7.521 1.000 13.148 295 GLU A C 1
ATOM 2132 O O . GLU A 1 268 ? -31.979 22.443 8.447 1.000 14.287 295 GLU A O 1
ATOM 2138 N N . TYR A 1 269 ? -29.888 22.753 7.641 1.000 12.464 296 TYR A N 1
ATOM 2139 C CA . TYR A 1 269 ? -29.378 23.325 8.881 1.000 12.282 296 TYR A CA 1
ATOM 2140 C C . TYR A 1 269 ? -30.010 24.687 9.154 1.000 11.420 296 TYR A C 1
ATOM 2141 O O . TYR A 1 269 ? -30.440 24.985 10.268 1.000 11.323 296 TYR A O 1
ATOM 2150 N N . GLN A 1 270 ? -30.050 25.545 8.132 1.000 10.776 297 GLN A N 1
ATOM 2151 C CA . GLN A 1 270 ? -30.595 26.887 8.314 1.000 10.331 297 GLN A CA 1
ATOM 2152 C C . GLN A 1 270 ? -32.046 26.839 8.771 1.000 10.065 297 GLN A C 1
ATOM 2153 O O . GLN A 1 270 ? -32.482 27.665 9.585 1.000 10.190 297 GLN A O 1
ATOM 2159 N N . LEU A 1 271 ? -32.821 25.913 8.188 1.000 10.093 298 LEU A N 1
ATOM 2160 C CA . LEU A 1 271 ? -34.247 25.863 8.455 1.000 9.745 298 LEU A CA 1
ATOM 2161 C C . LEU A 1 271 ? -34.503 25.544 9.927 1.000 9.911 298 LEU A C 1
ATOM 2162 O O . LEU A 1 271 ? -35.328 26.205 10.579 1.000 10.173 298 LEU A O 1
ATOM 2167 N N . GLU A 1 272 ? -33.839 24.505 10.447 1.000 10.301 299 GLU A N 1
ATOM 2168 C CA . GLU A 1 272 ? -34.013 24.161 11.850 1.000 10.720 299 GLU A CA 1
ATOM 2169 C C . GLU A 1 272 ? -33.482 25.276 12.752 1.000 10.186 299 GLU A C 1
ATOM 2170 O O . GLU A 1 272 ? -34.087 25.583 13.775 1.000 10.657 299 GLU A O 1
ATOM 2176 N N . THR A 1 273 ? -32.356 25.881 12.359 1.000 9.985 300 THR A N 1
ATOM 2177 C CA . THR A 1 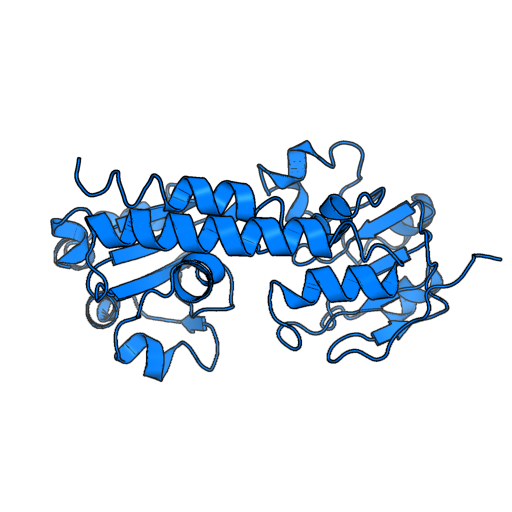273 ? -31.769 26.954 13.144 1.000 9.867 300 THR A CA 1
ATOM 2178 C C . THR A 1 273 ? -32.723 28.148 13.258 1.000 9.681 300 THR A C 1
ATOM 2179 O O . THR A 1 273 ? -32.919 28.709 14.348 1.000 10.100 300 THR A O 1
ATOM 2183 N N . LEU A 1 274 ? -33.305 28.576 12.136 1.000 9.401 301 LEU A N 1
ATOM 2184 C CA . LEU A 1 274 ? -34.214 29.719 12.134 1.000 9.670 301 LEU A CA 1
ATOM 2185 C C . LEU A 1 274 ? -35.507 29.392 12.878 1.000 9.634 301 LEU A C 1
ATOM 2186 O O . LEU A 1 274 ? -36.026 30.244 13.604 1.000 10.056 301 LEU A O 1
ATOM 2191 N N . ARG A 1 275 ? -36.064 28.193 12.678 1.000 9.770 302 ARG A N 1
ATOM 2192 C CA . ARG A 1 275 ? -37.256 27.789 13.415 1.000 9.916 302 ARG A CA 1
ATOM 2193 C C . ARG A 1 275 ? -36.991 27.886 14.924 1.000 9.872 302 ARG A C 1
ATOM 2194 O O . ARG A 1 275 ? -37.763 28.479 15.678 1.000 10.631 302 ARG A O 1
ATOM 2202 N N . GLU A 1 276 ? -35.896 27.274 15.377 1.000 10.135 303 GLU A N 1
ATOM 2203 C CA A GLU A 1 276 ? -35.571 27.297 16.794 0.700 10.711 303 GLU A CA 1
ATOM 2204 C CA B GLU A 1 276 ? -35.544 27.289 16.791 0.300 10.603 303 GLU A CA 1
ATOM 2205 C C . GLU A 1 276 ? -35.325 28.719 17.283 1.000 10.574 303 GLU A C 1
ATOM 2206 O O . GLU A 1 276 ? -35.701 29.051 18.413 1.000 11.184 303 GLU A O 1
ATOM 2217 N N . ALA A 1 277 ? -34.683 29.562 16.475 1.000 10.149 304 ALA A N 1
ATOM 2218 C CA . ALA A 1 277 ? -34.363 30.920 16.896 1.000 10.156 304 ALA A CA 1
ATOM 2219 C C . ALA A 1 277 ? -35.630 31.757 17.066 1.000 10.557 304 ALA A C 1
ATOM 2220 O O . ALA A 1 277 ? -35.732 32.572 17.995 1.000 11.228 304 ALA A O 1
ATOM 2222 N N . ILE A 1 278 ? -36.608 31.592 16.175 1.000 10.246 305 ILE A N 1
ATOM 2223 C CA . ILE A 1 278 ? -37.850 32.333 16.326 1.000 10.768 305 ILE A CA 1
ATOM 2224 C C . ILE A 1 278 ? -38.561 31.882 17.602 1.000 11.268 305 ILE A C 1
ATOM 2225 O O . ILE A 1 278 ? -39.043 32.701 18.400 1.000 11.749 305 ILE A O 1
ATOM 2230 N N . LEU A 1 279 ? -38.621 30.582 17.847 1.000 11.547 306 LEU A N 1
ATOM 2231 C CA A LEU A 1 279 ? -39.202 30.127 19.111 0.600 13.628 306 LEU A CA 1
ATOM 2232 C CA B LEU A 1 279 ? -39.195 30.126 19.114 0.400 12.997 306 LEU A CA 1
ATOM 2233 C C . LEU A 1 279 ? -38.431 30.708 20.309 1.000 13.788 306 LEU A C 1
ATOM 2234 O O . LEU A 1 279 ? -39.017 31.186 21.308 1.000 15.381 306 LEU A O 1
ATOM 2243 N N . SER A 1 280 ? -37.108 30.697 20.248 1.000 13.420 307 SER A N 1
ATOM 2244 C CA . SER A 1 280 ? -36.282 31.169 21.355 1.000 14.499 307 SER A CA 1
ATOM 2245 C C . SER A 1 280 ? -36.398 32.661 21.646 1.000 13.781 307 SER A C 1
ATOM 2246 O O . SER A 1 280 ? -36.065 33.110 22.744 1.000 14.779 307 SER A O 1
ATOM 2249 N N . SER A 1 281 ? -36.841 33.455 20.675 1.000 12.892 308 SER A N 1
ATOM 2250 C CA . SER A 1 281 ? -36.994 34.880 20.853 1.000 12.718 308 SER A CA 1
ATOM 2251 C C . SER A 1 281 ? -38.012 35.189 21.943 1.000 12.654 308 SER A C 1
ATOM 2252 O O . SER A 1 281 ? -38.031 36.311 22.425 1.000 14.002 308 SER A O 1
ATOM 2255 N N . GLU A 1 282 ? -38.849 34.216 22.315 1.000 11.972 309 GLU A N 1
ATOM 2256 C CA . GLU A 1 282 ? -39.866 34.371 23.339 1.000 12.514 309 GLU A CA 1
ATOM 2257 C C . GLU A 1 282 ? -39.511 33.627 24.618 1.000 13.646 309 GLU A C 1
ATOM 2258 O O . GLU A 1 282 ? -40.398 33.393 25.447 1.000 14.567 309 GLU A O 1
ATOM 2264 N N . ASN A 1 283 ? -38.215 33.326 24.816 1.000 15.847 310 ASN A N 1
ATOM 2265 C CA . ASN A 1 283 ? -37.741 32.830 26.093 1.000 18.555 310 ASN A CA 1
ATOM 2266 C C . ASN A 1 283 ? -37.640 33.943 27.150 1.000 21.675 310 ASN A C 1
ATOM 2267 O O . ASN A 1 283 ? -37.684 35.141 26.772 1.000 25.497 310 ASN A O 1
#

Foldseek 3Di:
DADFFPPDDAFQKDKQDTHHLQWAEEAEQDPQCVLLCVLLPHQYQEYAPLQCLQVQNVVSNVNHHHDHPPPLVVLLVSQTQEYEEEPPDDVVVSVVVSHMYIYGHPPRAALLRVNCVNCNRNVVNVSSVVLSVVLLVVLVVLLVLLCVQVPQAFAEWEWEFDQQWIKTFAQGQWSCNVSCCVSNVYHFPPCCVVPHHVVGMGTDDLQCVLVRGTQAYEYEYQDPCRCVVVCPDPSNCPRVNNVLQRYHYDHCSLRSYSRSRSVVVSSVSVSVSSVVSVD